Protein 3RT3 (pdb70)

Structure (mmCIF, N/CA/C/O backbone):
data_3RT3
#
_entry.id   3RT3
#
_cell.length_a   93.674
_cell.length_b   39.147
_cell.length_c   74.704
_cell.angle_alpha   90.00
_cell.angle_beta   90.46
_cell.angle_gamma   90.00
#
_symmetry.space_group_name_H-M   'C 1 2 1'
#
loop_
_entity.id
_entity.type
_entity.pdbx_description
1 polymer 'Ubiquitin-like protein ISG15'
2 polymer 'Non-structural protein 1'
3 non-polymer 'SUCCINIC ACID'
4 water water
#
loop_
_atom_site.group_PDB
_atom_site.id
_atom_site.type_symbol
_atom_site.label_atom_id
_atom_site.label_alt_id
_atom_site.label_comp_id
_atom_site.label_asym_id
_atom_site.label_entity_id
_atom_site.label_seq_id
_atom_site.pdbx_PDB_ins_code
_atom_site.Cartn_x
_atom_site.Cartn_y
_atom_site.Cartn_z
_atom_site.occupancy
_atom_site.B_iso_or_equiv
_atom_site.auth_seq_id
_atom_site.auth_comp_id
_atom_site.auth_asym_id
_atom_site.auth_atom_id
_atom_site.pdbx_PDB_model_num
ATOM 1 N N . TRP A 1 3 ? -13.373 -11.037 5.231 1.00 95.51 3 TRP B N 1
ATOM 2 C CA . TRP A 1 3 ? -13.687 -10.606 6.590 1.00 88.01 3 TRP B CA 1
ATOM 3 C C . TRP A 1 3 ? -13.592 -9.101 6.742 1.00 81.66 3 TRP B C 1
ATOM 4 O O . TRP A 1 3 ? -12.907 -8.424 5.976 1.00 85.12 3 TRP B O 1
ATOM 15 N N . ASP A 1 4 ? -14.286 -8.591 7.751 1.00 73.21 4 ASP B N 1
ATOM 16 C CA . ASP A 1 4 ? -14.027 -7.259 8.271 1.00 68.11 4 ASP B CA 1
ATOM 17 C C . ASP A 1 4 ? -13.982 -7.368 9.783 1.00 57.23 4 ASP B C 1
ATOM 18 O O . ASP A 1 4 ? -14.896 -7.924 10.398 1.00 54.30 4 ASP B O 1
ATOM 23 N N . LEU A 1 5 ? -12.898 -6.859 10.365 1.00 45.19 5 LEU B N 1
ATOM 24 C CA . LEU A 1 5 ? -12.632 -6.997 11.788 1.00 41.39 5 LEU B CA 1
ATOM 25 C C . LEU A 1 5 ? -12.561 -5.649 12.506 1.00 38.53 5 LEU B C 1
ATOM 26 O O . LEU A 1 5 ? -12.030 -4.669 11.973 1.00 43.18 5 LEU B O 1
ATOM 31 N N . THR A 1 6 ? -13.083 -5.621 13.727 1.00 35.83 6 THR B N 1
ATOM 32 C CA . THR A 1 6 ? -13.093 -4.409 14.538 1.00 42.59 6 THR B CA 1
ATOM 33 C C . THR A 1 6 ? -11.870 -4.343 15.465 1.00 40.61 6 THR B C 1
ATOM 34 O O . THR A 1 6 ? -11.600 -5.277 16.213 1.00 37.24 6 THR B O 1
ATOM 38 N N . VAL A 1 7 ? -11.148 -3.228 15.410 1.00 28.49 7 VAL B N 1
ATOM 39 C CA . VAL A 1 7 ? -9.996 -3.006 16.293 1.00 25.08 7 VAL B CA 1
ATOM 40 C C . VAL A 1 7 ? -10.323 -1.926 17.320 1.00 33.08 7 VAL B C 1
ATOM 41 O O . VAL A 1 7 ? -10.589 -0.783 16.948 1.00 35.85 7 VAL B O 1
ATOM 45 N N . LYS A 1 8 ? -10.319 -2.302 18.599 1.00 28.10 8 LYS B N 1
ATOM 46 C CA . LYS A 1 8 ? -10.685 -1.403 19.694 1.00 29.73 8 LYS B CA 1
ATOM 47 C C . LYS A 1 8 ? -9.458 -0.943 20.483 1.00 30.65 8 LYS B C 1
ATOM 48 O O . LYS A 1 8 ? -8.684 -1.763 20.978 1.00 22.12 8 LYS B O 1
ATOM 54 N N . MET A 1 9 ? -9.279 0.365 20.624 1.00 30.52 9 MET B N 1
ATOM 55 C CA . MET A 1 9 ? -8.108 0.857 21.340 1.00 23.74 9 MET B CA 1
ATOM 56 C C . MET A 1 9 ? -8.491 1.369 22.725 1.00 30.04 9 MET B C 1
ATOM 57 O O . MET A 1 9 ? -9.664 1.409 23.057 1.00 30.20 9 MET B O 1
ATOM 62 N N . LEU A 1 10 ? -7.497 1.757 23.518 1.00 27.38 10 LEU B N 1
ATOM 63 C CA . LEU A 1 10 ? -7.706 2.058 24.942 1.00 30.52 10 LEU B CA 1
ATOM 64 C C . LEU A 1 10 ? -8.746 3.151 25.238 1.00 31.62 10 LEU B C 1
ATOM 65 O O . LEU A 1 10 ? -9.453 3.082 26.235 1.00 36.83 10 LEU B O 1
ATOM 70 N N . ALA A 1 11 ? -8.817 4.174 24.395 1.00 32.36 11 ALA B N 1
ATOM 71 C CA . ALA A 1 11 ? -9.838 5.208 24.566 1.00 37.65 11 ALA B CA 1
ATOM 72 C C . ALA A 1 11 ? -11.251 4.700 24.254 1.00 41.63 11 ALA B C 1
ATOM 73 O O . ALA A 1 11 ? -12.232 5.408 24.470 1.00 48.40 11 ALA B O 1
ATOM 75 N N . GLY A 1 12 ? -11.363 3.475 23.748 1.00 32.71 12 GLY B N 1
ATOM 76 C CA . GLY A 1 12 ? -12.660 2.960 23.363 1.00 42.90 12 GLY B CA 1
ATOM 77 C C . GLY A 1 12 ? -12.969 3.186 21.894 1.00 41.50 12 GLY B C 1
ATOM 78 O O . GLY A 1 12 ? -13.914 2.603 21.364 1.00 46.15 12 GLY B O 1
ATOM 79 N N . ASN A 1 13 ? -12.179 4.031 21.233 1.00 31.50 13 ASN B N 1
ATOM 80 C CA . ASN A 1 13 ? -12.335 4.231 19.794 1.00 39.86 13 ASN B CA 1
ATOM 81 C C . ASN A 1 13 ? -12.082 2.945 19.008 1.00 36.12 13 ASN B C 1
ATOM 82 O O . ASN A 1 13 ? -11.253 2.114 19.393 1.00 29.13 13 ASN B O 1
ATOM 87 N N . GLU A 1 14 ? -12.785 2.811 17.891 1.00 34.75 14 GLU B N 1
ATOM 88 C CA . GLU A 1 14 ? -12.717 1.617 17.067 1.00 35.40 14 GLU B CA 1
ATOM 89 C C . GLU A 1 14 ? -12.486 1.985 15.609 1.00 44.61 14 GLU B C 1
ATOM 90 O O . GLU A 1 14 ? -12.868 3.077 15.163 1.00 39.11 14 GLU B O 1
ATOM 96 N N . PHE A 1 15 ? -11.875 1.062 14.869 1.00 30.65 15 PHE B N 1
ATOM 97 C CA . PHE A 1 15 ? -11.831 1.147 13.414 1.00 34.84 15 PHE B CA 1
ATOM 98 C C . PHE A 1 15 ? -11.921 -0.251 12.819 1.00 45.22 15 PHE B C 1
ATOM 99 O O . PHE A 1 15 ? -11.847 -1.251 13.538 1.00 38.09 15 PHE B O 1
ATOM 107 N N . GLN A 1 16 ? -12.106 -0.317 11.506 1.00 47.33 16 GLN B N 1
ATOM 108 C CA . GLN A 1 16 ? -12.276 -1.594 10.842 1.00 43.02 16 GLN B CA 1
ATOM 109 C C . GLN A 1 16 ? -11.092 -1.923 9.976 1.00 44.60 16 GLN B C 1
ATOM 110 O O . GLN A 1 16 ? -10.443 -1.038 9.423 1.00 44.96 16 GLN B O 1
ATOM 116 N N . VAL A 1 17 ? -10.833 -3.214 9.849 1.00 45.76 17 VAL B N 1
ATOM 117 C CA . VAL A 1 17 ? -9.762 -3.698 9.000 1.00 48.53 17 VAL B CA 1
ATOM 118 C C . VAL A 1 17 ? -10.305 -4.857 8.164 1.00 51.69 17 VAL B C 1
ATOM 119 O O . VAL A 1 17 ? -11.066 -5.688 8.666 1.00 46.95 17 VAL B O 1
ATOM 123 N N . SER A 1 18 ? -9.935 -4.898 6.888 1.00 50.44 18 SER B N 1
ATOM 124 C CA . SER A 1 18 ? -10.455 -5.927 5.989 1.00 61.55 18 SER B CA 1
ATOM 125 C C . SER A 1 18 ? -9.532 -7.143 5.910 1.00 54.84 18 SER B C 1
ATOM 126 O O . SER A 1 18 ? -8.363 -7.015 5.562 1.00 49.29 18 SER B O 1
ATOM 129 N N . LEU A 1 19 ? -10.072 -8.317 6.232 1.00 64.50 19 LEU B N 1
ATOM 130 C CA . LEU A 1 19 ? -9.284 -9.548 6.321 1.00 70.03 19 LEU B CA 1
ATOM 131 C C . LEU A 1 19 ? -9.836 -10.680 5.455 1.00 72.28 19 LEU B C 1
ATOM 132 O O . LEU A 1 19 ? -10.780 -10.484 4.683 1.00 73.04 19 LEU B O 1
ATOM 137 N N . SER A 1 20 ? -9.242 -11.866 5.603 1.00 65.76 20 SER B N 1
ATOM 138 C CA . SER A 1 20 ? -9.712 -13.068 4.918 1.00 68.14 20 SER B CA 1
ATOM 139 C C . SER A 1 20 ? -9.362 -14.336 5.693 1.00 66.83 20 SER B C 1
ATOM 140 O O . SER A 1 20 ? -8.550 -14.311 6.623 1.00 54.04 20 SER B O 1
ATOM 143 N N . SER A 1 21 ? -9.983 -15.439 5.280 1.00 71.94 21 SER B N 1
ATOM 144 C CA . SER A 1 21 ? -9.875 -16.742 5.936 1.00 74.39 21 SER B CA 1
ATOM 145 C C . SER A 1 21 ? -8.453 -17.294 5.984 1.00 74.32 21 SER B C 1
ATOM 146 O O . SER A 1 21 ? -8.112 -18.081 6.870 1.00 72.92 21 SER B O 1
ATOM 149 N N . SER A 1 22 ? -7.638 -16.898 5.013 1.00 73.91 22 SER B N 1
ATOM 150 C CA . SER A 1 22 ? -6.268 -17.377 4.913 1.00 76.33 22 SER B CA 1
ATOM 151 C C . SER A 1 22 ? -5.295 -16.372 5.515 1.00 76.91 22 SER B C 1
ATOM 152 O O . SER A 1 22 ? -4.077 -16.527 5.404 1.00 70.92 22 SER B O 1
ATOM 155 N N . MET A 1 23 ? -5.834 -15.333 6.146 1.00 75.83 23 MET B N 1
ATOM 156 C CA . MET A 1 23 ? -4.984 -14.308 6.731 1.00 65.33 23 MET B CA 1
ATOM 157 C C . MET A 1 23 ? -4.473 -14.689 8.102 1.00 53.44 23 MET B C 1
ATOM 158 O O . MET A 1 23 ? -5.185 -15.287 8.917 1.00 49.09 23 MET B O 1
ATOM 163 N N . SER A 1 24 ? -3.215 -14.337 8.324 1.00 50.32 24 SER B N 1
ATOM 164 C CA . SER A 1 24 ? -2.515 -14.626 9.556 1.00 50.95 24 SER B CA 1
ATOM 165 C C . SER A 1 24 ? -2.461 -13.377 10.414 1.00 43.01 24 SER B C 1
ATOM 166 O O . SER A 1 24 ? -2.879 -12.297 9.995 1.00 38.39 24 SER B O 1
ATOM 169 N N . VAL A 1 25 ? -1.950 -13.527 11.626 1.00 31.71 25 VAL B N 1
ATOM 170 C CA . VAL A 1 25 ? -1.785 -12.389 12.503 1.00 38.21 25 VAL B CA 1
ATOM 171 C C . VAL A 1 25 ? -0.919 -11.335 11.811 1.00 37.17 25 VAL B C 1
ATOM 172 O O . VAL A 1 25 ? -1.175 -10.137 11.927 1.00 28.58 25 VAL B O 1
ATOM 176 N N . SER A 1 26 ? 0.097 -11.792 11.077 1.00 32.75 26 SER B N 1
ATOM 177 C CA . SER A 1 26 ? 1.013 -10.872 1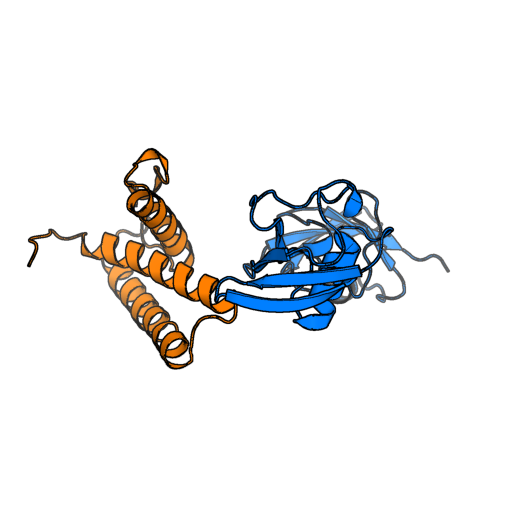0.409 1.00 34.47 26 SER B CA 1
ATOM 178 C C . SER A 1 26 ? 0.281 -9.977 9.428 1.00 38.48 26 SER B C 1
ATOM 179 O O . SER A 1 26 ? 0.540 -8.783 9.359 1.00 30.91 26 SER B O 1
ATOM 182 N N . GLU A 1 27 ? -0.646 -10.558 8.674 1.00 34.55 27 GLU B N 1
ATOM 183 C CA . GLU A 1 27 ? -1.441 -9.790 7.731 1.00 41.39 27 GLU B CA 1
ATOM 184 C C . GLU A 1 27 ? -2.359 -8.829 8.476 1.00 39.78 27 GLU B C 1
ATOM 185 O O . GLU A 1 27 ? -2.539 -7.680 8.078 1.00 38.00 27 GLU B O 1
ATOM 191 N N . LEU A 1 28 ? -2.940 -9.300 9.569 1.00 37.66 28 LEU B N 1
ATOM 192 C CA . LEU A 1 28 ? -3.764 -8.440 10.397 1.00 34.48 28 LEU B CA 1
ATOM 193 C C . LEU A 1 28 ? -2.958 -7.214 10.855 1.00 28.88 28 LEU B C 1
ATOM 194 O O . LEU A 1 28 ? -3.420 -6.081 10.760 1.00 30.19 28 LEU B O 1
ATOM 199 N N . LYS A 1 29 ? -1.759 -7.443 11.367 1.00 25.35 29 LYS B N 1
ATOM 200 C CA . LYS A 1 29 ? -0.961 -6.322 11.882 1.00 22.84 29 LYS B CA 1
ATOM 201 C C . LYS A 1 29 ? -0.586 -5.372 10.761 1.00 30.82 29 LYS B C 1
ATOM 202 O O . LYS A 1 29 ? -0.563 -4.163 10.947 1.00 26.88 29 LYS B O 1
ATOM 208 N N . ALA A 1 30 ? -0.305 -5.934 9.589 1.00 38.55 30 ALA B N 1
ATOM 209 C CA . ALA A 1 30 ? -0.011 -5.145 8.395 1.00 41.50 30 ALA B CA 1
ATOM 210 C C . ALA A 1 30 ? -1.145 -4.175 8.064 1.00 35.14 30 ALA B C 1
ATOM 211 O O . ALA A 1 30 ? -0.920 -3.010 7.747 1.00 38.05 30 ALA B O 1
ATOM 213 N N . GLN A 1 31 ? -2.375 -4.658 8.144 1.00 32.25 31 GLN B N 1
ATOM 214 C CA . GLN A 1 31 ? -3.524 -3.818 7.834 1.00 24.71 31 GLN B CA 1
ATOM 215 C C . GLN A 1 31 ? -3.626 -2.694 8.850 1.00 33.17 31 GLN B C 1
ATOM 216 O O . GLN A 1 31 ? -3.920 -1.547 8.506 1.00 38.39 31 GLN B O 1
ATOM 222 N N . ILE A 1 32 ? -3.371 -3.033 10.109 1.00 27.39 32 ILE B N 1
ATOM 223 C CA . ILE A 1 32 ? -3.401 -2.049 11.175 1.00 24.93 32 ILE B CA 1
ATOM 224 C C . ILE A 1 32 ? -2.356 -0.964 10.930 1.00 31.49 32 ILE B C 1
ATOM 225 O O . ILE A 1 32 ? -2.620 0.227 11.134 1.00 40.05 32 ILE B O 1
ATOM 230 N N . THR A 1 33 ? -1.173 -1.366 10.478 1.00 28.59 33 THR B N 1
ATOM 231 C CA . THR A 1 33 ? -0.145 -0.378 10.146 1.00 36.06 33 THR B CA 1
ATOM 232 C C . THR A 1 33 ? -0.633 0.521 8.999 1.00 41.23 33 THR B C 1
ATOM 233 O O . THR A 1 33 ? -0.436 1.738 9.020 1.00 41.31 33 THR B O 1
ATOM 237 N N . GLN A 1 34 ? -1.262 -0.097 7.998 1.00 38.27 34 GLN B N 1
ATOM 238 C CA . GLN A 1 34 ? -1.885 0.634 6.896 1.00 47.92 34 GLN B CA 1
ATOM 239 C C . GLN A 1 34 ? -2.838 1.697 7.413 1.00 49.07 34 GLN B C 1
ATOM 240 O O . GLN A 1 34 ? -2.799 2.848 6.979 1.00 51.15 34 GLN B O 1
ATOM 246 N N . LYS A 1 35 ? -3.692 1.300 8.348 1.00 48.73 35 LYS B N 1
ATOM 247 C CA . LYS A 1 35 ? -4.759 2.167 8.826 1.00 46.89 35 LYS B CA 1
ATOM 248 C C . LYS A 1 35 ? -4.294 3.239 9.808 1.00 47.88 35 LYS B C 1
ATOM 249 O O . LYS A 1 35 ? -4.807 4.356 9.787 1.00 52.62 35 LYS B O 1
ATOM 255 N N . ILE A 1 36 ? -3.345 2.917 10.684 1.00 36.24 36 ILE B N 1
ATOM 256 C CA . ILE A 1 36 ? -2.970 3.892 11.701 1.00 32.64 36 ILE B CA 1
ATOM 257 C C . ILE A 1 36 ? -1.490 4.264 11.791 1.00 39.35 36 ILE B C 1
ATOM 258 O O . ILE A 1 36 ? -1.125 5.121 12.586 1.00 41.91 36 ILE B O 1
ATOM 263 N N . GLY A 1 37 ? -0.640 3.627 10.995 1.00 28.50 37 GLY B N 1
ATOM 264 C CA . GLY A 1 37 ? 0.758 4.011 10.968 1.00 37.98 37 GLY B CA 1
ATOM 265 C C . GLY A 1 37 ? 1.604 3.542 12.144 1.00 37.37 37 GLY B C 1
ATOM 266 O O . GLY A 1 37 ? 2.620 4.148 12.466 1.00 48.07 37 GLY B O 1
ATOM 267 N N . VAL A 1 38 ? 1.194 2.458 12.784 1.00 30.64 38 VAL B N 1
ATOM 268 C CA . VAL A 1 38 ? 1.977 1.872 13.879 1.00 27.73 38 VAL B CA 1
ATOM 269 C C . VAL A 1 38 ? 2.632 0.581 13.398 1.00 29.08 38 VAL B C 1
ATOM 270 O O . VAL A 1 38 ? 1.952 -0.301 12.858 1.00 25.18 38 VAL B O 1
ATOM 274 N N . HIS A 1 39 ? 3.949 0.487 13.572 1.00 28.62 39 HIS B N 1
ATOM 275 C CA . HIS A 1 39 ? 4.713 -0.696 13.184 1.00 32.96 39 HIS B CA 1
ATOM 276 C C . HIS A 1 39 ? 4.120 -1.968 13.781 1.00 23.84 39 HIS B C 1
ATOM 277 O O . HIS A 1 39 ? 3.683 -1.964 14.917 1.00 22.53 39 HIS B O 1
ATOM 284 N N . ALA A 1 40 ? 4.141 -3.055 13.025 1.00 21.88 40 ALA B N 1
ATOM 285 C CA . ALA A 1 40 ? 3.645 -4.329 13.520 1.00 24.57 40 ALA B CA 1
ATOM 286 C C . ALA A 1 40 ? 4.274 -4.746 14.851 1.00 28.56 40 ALA B C 1
ATOM 287 O O . ALA A 1 40 ? 3.562 -5.160 15.756 1.00 22.33 40 ALA B O 1
ATOM 289 N N . PHE A 1 41 ? 5.597 -4.627 14.993 1.00 16.61 41 PHE B N 1
ATOM 290 C CA . PHE A 1 41 ? 6.223 -5.058 16.241 1.00 15.96 41 PHE B CA 1
ATOM 291 C C . PHE A 1 41 ? 5.819 -4.239 17.465 1.00 24.68 41 PHE B C 1
ATOM 292 O O . PHE A 1 41 ? 6.064 -4.656 18.595 1.00 21.35 41 PHE B O 1
ATOM 300 N N . GLN A 1 42 ? 5.212 -3.078 17.253 1.00 19.69 42 GLN B N 1
ATOM 301 C CA . GLN A 1 42 ? 4.767 -2.263 18.387 1.00 24.11 42 GLN B CA 1
ATOM 302 C C . GLN A 1 42 ? 3.294 -2.526 18.773 1.00 27.47 42 GLN B C 1
ATOM 303 O O . GLN A 1 42 ? 2.785 -1.961 19.736 1.00 28.77 42 GLN B O 1
ATOM 309 N N . GLN A 1 43 ? 2.613 -3.388 18.029 1.00 22.62 43 GLN B N 1
ATOM 310 C CA . GLN A 1 43 ? 1.213 -3.684 18.319 1.00 22.89 43 GLN B CA 1
ATOM 311 C C . GLN A 1 43 ? 1.064 -4.826 19.322 1.00 29.50 43 GLN B C 1
ATOM 312 O O . GLN A 1 43 ? 1.671 -5.884 19.156 1.00 27.85 43 GLN B O 1
ATOM 318 N N . ARG A 1 44 ? 0.267 -4.614 20.367 1.00 22.38 44 ARG B N 1
ATOM 319 C CA . ARG A 1 44 ? -0.060 -5.694 21.304 1.00 17.09 44 ARG B CA 1
ATOM 320 C C . ARG A 1 44 ? -1.548 -5.965 21.184 1.00 23.20 44 ARG B C 1
ATOM 321 O O . ARG A 1 44 ? -2.355 -5.092 21.494 1.00 28.21 44 ARG B O 1
ATOM 329 N N . LEU A 1 45 ? -1.906 -7.166 20.723 1.00 19.67 45 LEU B N 1
ATOM 330 C CA . LEU A 1 45 ? -3.286 -7.492 20.354 1.00 20.09 45 LEU B CA 1
ATOM 331 C C . LEU A 1 45 ? -3.852 -8.634 21.180 1.00 26.16 45 LEU B C 1
ATOM 332 O O . LEU A 1 45 ? -3.143 -9.577 21.523 1.00 28.73 45 LEU B O 1
ATOM 337 N N . ALA A 1 46 ? -5.140 -8.549 21.480 1.00 24.46 46 ALA B N 1
ATOM 338 C CA . ALA A 1 46 ? -5.823 -9.607 22.209 1.00 38.06 46 ALA B CA 1
ATOM 339 C C . ALA A 1 46 ? -7.247 -9.704 21.681 1.00 30.75 46 ALA B C 1
ATOM 340 O O . ALA A 1 46 ? -7.762 -8.743 21.103 1.00 29.98 46 ALA B O 1
ATOM 342 N N . VAL A 1 47 ? -7.877 -10.865 21.845 1.00 32.83 47 VAL B N 1
ATOM 343 C CA . VAL A 1 47 ? -9.257 -11.041 21.395 1.00 29.32 47 VAL B CA 1
ATOM 344 C C . VAL A 1 47 ? -10.243 -10.413 22.374 1.00 37.50 47 VAL B C 1
ATOM 345 O O . VAL A 1 47 ? -10.121 -10.591 23.583 1.00 40.99 47 VAL B O 1
ATOM 349 N N . HIS A 1 48 ? -11.227 -9.687 21.848 1.00 36.74 48 HIS B N 1
ATOM 350 C CA . HIS A 1 48 ? -12.289 -9.139 22.685 1.00 46.04 48 HIS B CA 1
ATOM 351 C C . HIS A 1 48 ? -13.503 -10.066 22.673 1.00 54.01 48 HIS B C 1
ATOM 352 O O . HIS A 1 48 ? -13.891 -10.576 21.618 1.00 54.73 48 HIS B O 1
ATOM 359 N N . PRO A 1 49 ? -14.101 -10.283 23.855 1.00 54.11 49 PRO B N 1
ATOM 360 C CA . PRO A 1 49 ? -13.587 -9.694 25.092 1.00 56.18 49 PRO B CA 1
ATOM 361 C C . PRO A 1 49 ? -12.859 -10.714 25.966 1.00 54.57 49 PRO B C 1
ATOM 362 O O . PRO A 1 49 ? -12.645 -10.444 27.146 1.00 49.58 49 PRO B O 1
ATOM 366 N N . SER A 1 50 ? -12.484 -11.861 25.409 1.00 60.87 50 SER B N 1
ATOM 367 C CA . SER A 1 50 ? -11.820 -12.879 26.219 1.00 65.30 50 SER B CA 1
ATOM 368 C C . SER A 1 50 ? -10.501 -12.362 26.788 1.00 62.59 50 SER B C 1
ATOM 369 O O . SER A 1 50 ? -10.122 -12.703 27.911 1.00 63.71 50 SER B O 1
ATOM 372 N N . GLY A 1 51 ? -9.807 -11.537 26.008 1.00 51.24 51 GLY B N 1
ATOM 373 C CA . GLY A 1 51 ? -8.534 -10.980 26.425 1.00 46.27 51 GLY B CA 1
ATOM 374 C C . GLY A 1 51 ? -7.348 -11.842 26.039 1.00 40.29 51 GLY B C 1
ATOM 375 O O . GLY A 1 51 ? -6.201 -11.512 26.323 1.00 41.32 51 GLY B O 1
ATOM 376 N N . VAL A 1 52 ? -7.627 -12.957 25.379 1.00 39.97 52 VAL B N 1
ATOM 377 C CA . VAL A 1 52 ? -6.583 -13.850 24.896 1.00 36.59 52 VAL B CA 1
ATOM 378 C C . VAL A 1 52 ? -5.678 -13.176 23.854 1.00 30.70 52 VAL B C 1
ATOM 379 O O . VAL A 1 52 ? -6.164 -12.584 22.890 1.00 33.09 52 VAL B O 1
ATOM 383 N N . ALA A 1 53 ? -4.366 -13.293 24.047 1.00 28.47 53 ALA B N 1
ATOM 384 C CA . ALA A 1 53 ? -3.380 -12.789 23.102 1.00 29.31 53 ALA B CA 1
ATOM 385 C C . ALA A 1 53 ? -3.514 -13.511 21.773 1.00 39.00 53 ALA B C 1
ATOM 386 O O . ALA A 1 53 ? -3.833 -14.700 21.743 1.00 32.74 53 ALA B O 1
ATOM 388 N N . LEU A 1 54 ? -3.268 -12.802 20.672 1.00 32.97 54 LEU B N 1
ATOM 389 C CA . LEU A 1 54 ? -3.270 -13.445 19.358 1.00 32.67 54 LEU B CA 1
ATOM 390 C C . LEU A 1 54 ? -2.009 -14.294 19.165 1.00 27.72 54 LEU B C 1
ATOM 391 O O . LEU A 1 54 ? -0.929 -13.906 19.597 1.00 41.20 54 LEU B O 1
ATOM 396 N N . GLN A 1 55 ? -2.153 -15.448 18.509 1.00 35.68 55 GLN B N 1
ATOM 397 C CA . GLN A 1 55 ? -1.042 -16.380 18.277 1.00 36.40 55 GLN B CA 1
ATOM 398 C C . GLN A 1 55 ? -0.465 -16.266 16.862 1.00 44.89 55 GLN B C 1
ATOM 399 O O . GLN A 1 55 ? -1.140 -16.589 15.884 1.00 39.43 55 GLN B O 1
ATOM 405 N N . ASP A 1 56 ? 0.802 -15.854 16.786 1.00 45.90 56 ASP B N 1
ATOM 406 C CA . ASP A 1 56 ? 1.513 -15.570 15.542 1.00 45.83 56 ASP B CA 1
ATOM 407 C C . ASP A 1 56 ? 1.505 -16.691 14.524 1.00 38.84 56 ASP B C 1
ATOM 408 O O . ASP A 1 56 ? 1.417 -16.433 13.327 1.00 48.25 56 ASP B O 1
ATOM 413 N N . ARG A 1 57 ? 1.642 -17.929 14.991 1.00 35.97 57 ARG B N 1
ATOM 414 C CA . ARG A 1 57 ? 1.781 -19.075 14.097 1.00 38.79 57 ARG B CA 1
ATOM 415 C C . ARG A 1 57 ? 0.439 -19.646 13.672 1.00 46.47 57 ARG B C 1
ATOM 416 O O . ARG A 1 57 ? 0.384 -20.497 12.791 1.00 47.15 57 ARG B O 1
ATOM 424 N N . VAL A 1 58 ? -0.638 -19.200 14.320 1.00 44.40 58 VAL B N 1
ATOM 425 C CA . VAL A 1 58 ? -1.946 -19.834 14.161 1.00 44.62 58 VAL B CA 1
ATOM 426 C C . VAL A 1 58 ? -2.881 -18.976 13.308 1.00 41.45 58 VAL B C 1
ATOM 427 O O . VAL A 1 58 ? -2.966 -17.762 13.509 1.00 30.94 58 VAL B O 1
ATOM 431 N N . PRO A 1 59 ? -3.565 -19.606 12.332 1.00 50.58 59 PRO B N 1
ATOM 432 C CA . PRO A 1 59 ? -4.584 -18.939 11.512 1.00 49.75 59 PRO B CA 1
ATOM 433 C C . PRO A 1 59 ? -5.582 -18.191 12.386 1.00 40.00 59 PRO B C 1
ATOM 434 O O . PRO A 1 59 ? -6.012 -18.712 13.408 1.00 35.17 59 PRO B O 1
ATOM 438 N N . LEU A 1 60 ? -5.918 -16.970 12.000 1.00 45.36 60 LEU B N 1
ATOM 439 C CA . LEU A 1 60 ? -6.922 -16.192 12.715 1.00 39.52 60 LEU B CA 1
ATOM 440 C C . LEU A 1 60 ? -8.171 -17.033 13.005 1.00 34.90 60 LEU B C 1
ATOM 441 O O . LEU A 1 60 ? -8.730 -16.995 14.107 1.00 33.58 60 LEU B O 1
ATOM 446 N N . ALA A 1 61 ? -8.608 -17.783 11.996 1.00 34.60 61 ALA B N 1
ATOM 447 C CA . ALA A 1 61 ? -9.846 -18.560 12.088 1.00 41.78 61 ALA B CA 1
ATOM 448 C C . ALA A 1 61 ? -9.725 -19.690 13.100 1.00 45.79 61 ALA B C 1
ATOM 449 O O . ALA A 1 61 ? -10.723 -20.173 13.621 1.00 42.57 61 ALA B O 1
ATOM 451 N N . SER A 1 62 ? -8.495 -20.104 13.378 1.00 49.79 62 SER B N 1
ATOM 452 C CA . SER A 1 62 ? -8.254 -21.183 14.326 1.00 49.95 62 SER B CA 1
ATOM 453 C C . SER A 1 62 ? -8.132 -20.678 15.763 1.00 47.70 62 SER B C 1
ATOM 454 O O . SER A 1 62 ? -7.889 -21.461 16.676 1.00 49.34 62 SER B O 1
ATOM 457 N N . GLN A 1 63 ? -8.300 -19.375 15.972 1.00 35.78 63 GLN B N 1
ATOM 458 C CA . GLN A 1 63 ? -8.266 -18.847 17.325 1.00 34.10 63 GLN B CA 1
ATOM 459 C C . GLN A 1 63 ? -9.467 -17.966 17.681 1.00 31.40 63 GLN B C 1
ATOM 460 O O . GLN A 1 63 ? -9.336 -16.974 18.394 1.00 46.61 63 GLN B O 1
ATOM 466 N N . GLY A 1 64 ? -10.638 -18.329 17.180 1.00 39.06 64 GLY B N 1
ATOM 467 C CA . GLY A 1 64 ? -11.867 -17.686 17.603 1.00 50.44 64 GLY B CA 1
ATOM 468 C C . GLY A 1 64 ? -12.075 -16.284 17.066 1.00 57.40 64 GLY B C 1
ATOM 469 O O . GLY A 1 64 ? -12.668 -15.433 17.728 1.00 60.56 64 GLY B O 1
ATOM 470 N N . LEU A 1 65 ? -11.579 -16.046 15.860 1.00 54.64 65 LEU B N 1
ATOM 471 C CA . LEU A 1 65 ? -11.869 -14.819 15.140 1.00 46.66 65 LEU B CA 1
ATOM 472 C C . LEU A 1 65 ? -12.623 -15.153 13.860 1.00 51.24 65 LEU B C 1
ATOM 473 O O . LEU A 1 65 ? -12.460 -16.229 13.292 1.00 48.10 65 LEU B O 1
ATOM 478 N N . GLY A 1 66 ? -13.452 -14.219 13.417 1.00 53.78 66 GLY B N 1
ATOM 479 C CA . GLY A 1 66 ? -14.190 -14.368 12.180 1.00 49.52 66 GLY B CA 1
ATOM 480 C C . GLY A 1 66 ? -14.741 -13.015 11.794 1.00 55.26 66 GLY B C 1
ATOM 481 O O . GLY A 1 66 ? -14.403 -12.003 12.414 1.00 49.94 66 GLY B O 1
ATOM 482 N N . PRO A 1 67 ? -15.590 -12.979 10.763 1.00 63.00 67 PRO B N 1
ATOM 483 C CA . PRO A 1 67 ? -16.215 -11.708 10.390 1.00 70.64 67 PRO B CA 1
ATOM 484 C C . PRO A 1 67 ? -16.992 -11.113 11.569 1.00 67.49 67 PRO B C 1
ATOM 485 O O . PRO A 1 67 ? -17.724 -11.830 12.259 1.00 60.31 67 PRO B O 1
ATOM 489 N N . GLY A 1 68 ? -16.818 -9.817 11.806 1.00 72.29 68 GLY B N 1
ATOM 490 C CA . GLY A 1 68 ? -17.515 -9.147 12.888 1.00 71.21 68 GLY B CA 1
ATOM 491 C C . GLY A 1 68 ? -16.790 -9.152 14.225 1.00 59.16 68 GLY B C 1
ATOM 492 O O . GLY A 1 68 ? -17.165 -8.408 15.133 1.00 58.72 68 GLY B O 1
ATOM 493 N N . SER A 1 69 ? -15.766 -9.994 14.355 1.00 43.81 69 SER B N 1
ATOM 494 C CA . SER A 1 69 ? -15.007 -10.091 15.603 1.00 43.32 69 SER B CA 1
ATOM 495 C C . SER A 1 69 ? -14.337 -8.762 15.961 1.00 38.98 69 SER B C 1
ATOM 496 O O . SER A 1 69 ? -14.162 -7.886 15.104 1.00 43.09 69 SER B O 1
ATOM 499 N N . THR A 1 70 ? -13.950 -8.636 17.228 1.00 39.56 70 THR B N 1
ATOM 500 C CA . THR A 1 70 ? -13.249 -7.450 17.730 1.00 32.91 70 THR B CA 1
ATOM 501 C C . THR A 1 70 ? -11.948 -7.865 18.406 1.00 41.15 70 THR B C 1
ATOM 502 O O . THR A 1 70 ? -11.943 -8.792 19.218 1.00 39.70 70 THR B O 1
ATOM 506 N N . VAL A 1 71 ? -10.843 -7.198 18.060 1.00 39.05 71 VAL B N 1
ATOM 507 C CA . VAL A 1 71 ? -9.597 -7.355 18.814 1.00 32.86 71 VAL B CA 1
ATOM 508 C C . VAL A 1 71 ? -9.228 -6.056 19.533 1.00 27.12 71 VAL B C 1
ATOM 509 O O . VAL A 1 71 ? -9.529 -4.967 19.053 1.00 34.12 71 VAL B O 1
ATOM 513 N N . LEU A 1 72 ? -8.556 -6.191 20.670 1.00 29.82 72 LEU B N 1
ATOM 514 C CA . LEU A 1 72 ? -8.081 -5.049 21.440 1.00 26.39 72 LEU B CA 1
ATOM 515 C C . LEU A 1 72 ? -6.628 -4.790 21.077 1.00 28.94 72 LEU B C 1
ATOM 516 O O . LEU A 1 72 ? -5.837 -5.727 20.944 1.00 24.74 72 LEU B O 1
ATOM 521 N N . LEU A 1 73 ? -6.287 -3.515 20.922 1.00 19.62 73 LEU B N 1
ATOM 522 C CA . LEU A 1 73 ? -4.933 -3.121 20.561 1.00 18.94 73 LEU B CA 1
ATOM 523 C C . LEU A 1 73 ? -4.369 -2.173 21.601 1.00 20.00 73 LEU B C 1
ATOM 524 O O . LEU A 1 73 ? -5.031 -1.206 21.985 1.00 20.83 73 LEU B O 1
ATOM 529 N N . VAL A 1 74 ? -3.163 -2.474 22.067 1.00 18.11 74 VAL B N 1
ATOM 530 C CA . VAL A 1 74 ? -2.346 -1.513 22.799 1.00 21.67 74 VAL B CA 1
ATOM 531 C C . VAL A 1 74 ? -1.066 -1.311 22.013 1.00 25.75 74 VAL B C 1
ATOM 532 O O . VAL A 1 74 ? -0.495 -2.273 21.497 1.00 25.73 74 VAL B O 1
ATOM 536 N N . VAL A 1 75 ? -0.625 -0.058 21.908 1.00 18.34 75 VAL B N 1
ATOM 537 C CA . VAL A 1 75 ? 0.555 0.283 21.131 1.00 20.33 75 VAL B CA 1
ATOM 538 C C . VAL A 1 75 ? 1.719 0.518 22.090 1.00 25.37 75 VAL B C 1
ATOM 539 O O . VAL A 1 75 ? 1.582 1.262 23.075 1.00 22.75 75 VAL B O 1
ATOM 543 N N . ASP A 1 76 ? 2.854 -0.125 21.820 1.00 22.39 76 ASP B N 1
ATOM 544 C CA . ASP A 1 76 ? 4.044 0.031 22.655 1.00 23.58 76 ASP B CA 1
ATOM 545 C C . ASP A 1 76 ? 5.156 0.734 21.868 1.00 25.24 76 ASP B C 1
ATOM 546 O O . ASP A 1 76 ? 5.839 0.105 21.062 1.00 29.30 76 ASP B O 1
ATOM 551 N N . LYS A 1 77 ? 5.321 2.038 22.093 1.00 22.32 77 LYS B N 1
ATOM 552 C CA . LYS A 1 77 ? 6.247 2.847 21.301 1.00 21.84 77 LYS B CA 1
ATOM 553 C C . LYS A 1 77 ? 7.575 3.074 22.001 1.00 24.52 77 LYS B C 1
ATOM 554 O O . LYS A 1 77 ? 8.342 3.969 21.632 1.00 26.47 77 LYS B O 1
ATOM 560 N N . SER A 1 78 ? 7.853 2.252 23.006 1.00 23.97 78 SER B N 1
ATOM 561 C CA . SER A 1 78 ? 9.138 2.317 23.688 1.00 31.42 78 SER B CA 1
ATOM 562 C C . SER A 1 78 ? 10.240 2.089 22.662 1.00 40.84 78 SER B C 1
ATOM 563 O O . SER A 1 78 ? 10.211 1.104 21.915 1.00 36.46 78 SER B O 1
ATOM 566 N N . ASP A 1 79 ? 11.206 3.000 22.611 1.00 38.75 79 ASP B N 1
ATOM 567 C CA . ASP A 1 79 ? 12.160 2.981 21.508 1.00 35.54 79 ASP B CA 1
ATOM 568 C C . ASP A 1 79 ? 13.543 3.478 21.905 1.00 38.76 79 ASP B C 1
ATOM 569 O O . ASP A 1 79 ? 14.170 4.244 21.177 1.00 37.05 79 ASP B O 1
ATOM 574 N N . GLU A 1 80 ? 14.021 3.050 23.063 1.00 42.40 80 GLU B N 1
ATOM 575 C CA . GLU A 1 80 ? 15.333 3.491 23.515 1.00 40.68 80 GLU B CA 1
ATOM 576 C C . GLU A 1 80 ? 16.417 2.867 22.651 1.00 38.93 80 GLU B C 1
ATOM 577 O O . GLU A 1 80 ? 16.237 1.771 22.120 1.00 38.72 80 GLU B O 1
ATOM 583 N N . PRO A 1 81 ? 17.543 3.576 22.498 1.00 39.81 81 PRO B N 1
ATOM 584 C CA . PRO A 1 81 ? 18.666 3.080 21.700 1.00 44.26 81 PRO B CA 1
ATOM 585 C C . PRO A 1 81 ? 19.195 1.775 22.271 1.00 45.82 81 PRO B C 1
ATOM 586 O O . PRO A 1 81 ? 19.123 1.554 23.484 1.00 38.45 81 PRO B O 1
ATOM 590 N N . LEU A 1 82 ? 19.698 0.913 21.394 1.00 31.25 82 LEU B N 1
ATOM 591 C CA . LEU A 1 82 ? 20.479 -0.241 21.812 1.00 34.71 82 LEU B CA 1
ATOM 592 C C . LEU A 1 82 ? 21.650 -0.388 20.866 1.00 40.07 82 LEU B C 1
ATOM 593 O O . LEU A 1 82 ? 21.648 0.148 19.758 1.00 31.08 82 LEU B O 1
ATOM 598 N N . SER A 1 83 ? 22.653 -1.123 21.315 1.00 30.84 83 SER B N 1
ATOM 599 C CA . SER A 1 83 ? 23.793 -1.412 20.4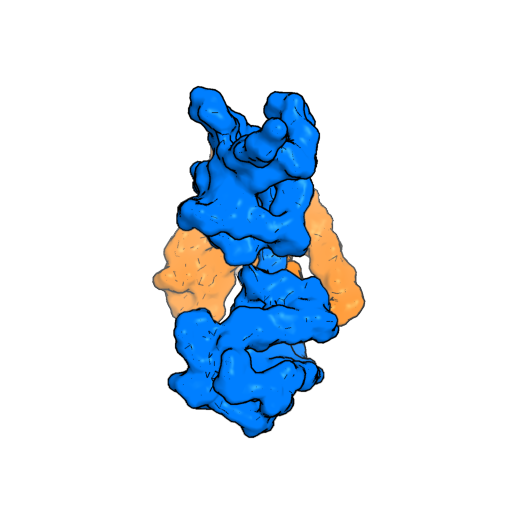73 1.00 36.96 83 SER B CA 1
ATOM 600 C C . SER A 1 83 ? 23.629 -2.819 19.887 1.00 34.10 83 SER B C 1
ATOM 601 O O . SER A 1 83 ? 23.194 -3.745 20.575 1.00 27.11 83 SER B O 1
ATOM 604 N N . ILE A 1 84 ? 23.908 -2.973 18.596 1.00 23.23 84 ILE B N 1
ATOM 605 C CA . ILE A 1 84 ? 23.942 -4.310 18.011 1.00 18.06 84 ILE B CA 1
ATOM 606 C C . ILE A 1 84 ? 25.267 -4.460 17.271 1.00 29.93 84 ILE B C 1
ATOM 607 O O . ILE A 1 84 ? 26.007 -3.496 17.127 1.00 31.28 84 ILE B O 1
ATOM 612 N N . LEU A 1 85 ? 25.566 -5.670 16.816 1.00 24.46 85 LEU B N 1
ATOM 613 C CA . LEU A 1 85 ? 26.784 -5.921 16.074 1.00 26.15 85 LEU B CA 1
ATOM 614 C C . LEU A 1 85 ? 26.443 -6.328 14.647 1.00 26.84 85 LEU B C 1
ATOM 615 O O . LEU A 1 85 ? 25.465 -7.039 14.419 1.00 25.22 85 LEU B O 1
ATOM 620 N N . VAL A 1 86 ? 27.241 -5.853 13.695 1.00 22.65 86 VAL B N 1
ATOM 621 C CA . VAL A 1 86 ? 27.198 -6.367 12.330 1.00 18.94 86 VAL B CA 1
ATOM 622 C C . VAL A 1 86 ? 28.590 -6.896 11.965 1.00 21.98 86 VAL B C 1
ATOM 623 O O . VAL A 1 86 ? 29.587 -6.174 12.021 1.00 23.37 86 VAL B O 1
ATOM 627 N N . ARG A 1 87 ? 28.632 -8.170 11.623 1.00 22.05 87 ARG B N 1
ATOM 628 C CA . ARG A 1 87 ? 29.879 -8.858 11.352 1.00 26.41 87 ARG B CA 1
ATOM 629 C C . ARG A 1 87 ? 30.090 -8.896 9.855 1.00 31.44 87 ARG B C 1
ATOM 630 O O . ARG A 1 87 ? 29.227 -9.358 9.109 1.00 35.55 87 ARG B O 1
ATOM 638 N N . ASN A 1 88 ? 31.228 -8.388 9.408 1.00 30.58 88 ASN B N 1
ATOM 639 C CA . ASN A 1 88 ? 31.478 -8.346 7.985 1.00 29.60 88 ASN B CA 1
ATOM 640 C C . ASN A 1 88 ? 31.962 -9.686 7.440 1.00 35.82 88 ASN B C 1
ATOM 641 O O . ASN A 1 88 ? 32.131 -10.662 8.180 1.00 35.71 88 ASN B O 1
ATOM 646 N N . ASN A 1 89 ? 32.146 -9.715 6.129 1.00 32.06 89 ASN B N 1
ATOM 647 C CA . ASN A 1 89 ? 32.606 -10.884 5.398 1.00 45.56 89 ASN B CA 1
ATOM 648 C C . ASN A 1 89 ? 33.928 -11.446 5.933 1.00 55.20 89 ASN B C 1
ATOM 649 O O . ASN A 1 89 ? 34.184 -12.645 5.836 1.00 58.86 89 ASN B O 1
ATOM 654 N N . LYS A 1 90 ? 34.764 -10.577 6.493 1.00 51.98 90 LYS B N 1
ATOM 655 C CA . LYS A 1 90 ? 36.068 -10.980 7.026 1.00 52.52 90 LYS B CA 1
ATOM 656 C C . LYS A 1 90 ? 35.959 -11.455 8.484 1.00 46.90 90 LYS B C 1
ATOM 657 O O . LYS A 1 90 ? 36.928 -11.919 9.076 1.00 50.06 90 LYS B O 1
ATOM 663 N N . GLY A 1 91 ? 34.769 -11.346 9.059 1.00 39.89 91 GLY B N 1
ATOM 664 C CA . GLY A 1 91 ? 34.559 -11.793 10.423 1.00 46.40 91 GLY B CA 1
ATOM 665 C C . GLY A 1 91 ? 34.771 -10.716 11.474 1.00 47.47 91 GLY B C 1
ATOM 666 O O . GLY A 1 91 ? 34.604 -10.973 12.666 1.00 50.98 91 GLY B O 1
ATOM 667 N N . ARG A 1 92 ? 35.148 -9.513 11.052 1.00 34.71 92 ARG B N 1
ATOM 668 C CA . ARG A 1 92 ? 35.218 -8.405 11.994 1.00 35.58 92 ARG B CA 1
ATOM 669 C C . ARG A 1 92 ? 33.798 -7.940 12.335 1.00 41.15 92 ARG B C 1
ATOM 670 O O . ARG A 1 92 ? 33.000 -7.649 11.436 1.00 40.46 92 ARG B O 1
ATOM 678 N N . SER A 1 93 ? 33.482 -7.889 13.629 1.00 31.74 93 SER B N 1
ATOM 679 C CA . SER A 1 93 ? 32.228 -7.297 14.088 1.00 32.07 93 SER B CA 1
ATOM 680 C C . SER A 1 93 ? 32.426 -5.828 14.455 1.00 30.82 93 SER B C 1
ATOM 681 O O . SER A 1 93 ? 33.411 -5.467 15.097 1.00 33.17 93 SER B O 1
ATOM 684 N N . SER A 1 94 ? 31.486 -4.983 14.047 1.00 34.73 94 SER B N 1
ATOM 685 C CA . SER A 1 94 ? 31.474 -3.599 14.489 1.00 31.94 94 SER B CA 1
ATOM 686 C C . SER A 1 94 ? 30.173 -3.275 15.232 1.00 28.83 94 SER B C 1
ATOM 687 O O . SER A 1 94 ? 29.130 -3.892 15.002 1.00 29.03 94 SER B O 1
ATOM 690 N N . THR A 1 95 ? 30.245 -2.316 16.146 1.00 30.73 95 THR B N 1
ATOM 691 C CA . THR A 1 95 ? 29.102 -2.002 16.983 1.00 31.15 95 THR B CA 1
ATOM 692 C C . THR A 1 95 ? 28.346 -0.824 16.401 1.00 31.59 95 THR B C 1
ATOM 693 O O . THR A 1 95 ? 28.953 0.146 15.927 1.00 29.78 95 THR B O 1
ATOM 697 N N . TYR A 1 96 ? 27.018 -0.921 16.446 1.00 26.64 96 TYR B N 1
ATOM 698 C CA . TYR A 1 96 ? 26.126 0.112 15.927 1.00 25.40 96 TYR B CA 1
ATOM 699 C C . TYR A 1 96 ? 25.069 0.440 16.963 1.00 26.21 96 TYR B C 1
ATOM 700 O O . TYR A 1 96 ? 24.451 -0.461 17.533 1.00 29.95 96 TYR B O 1
ATOM 709 N N . GLU A 1 97 ? 24.867 1.728 17.224 1.00 26.07 97 GLU B N 1
ATOM 710 C CA . GLU A 1 97 ? 23.742 2.142 18.048 1.00 29.04 97 GLU B CA 1
ATOM 711 C C . GLU A 1 97 ? 22.562 2.329 17.112 1.00 27.03 97 GLU B C 1
ATOM 712 O O . GLU A 1 97 ? 22.656 3.058 16.123 1.00 34.53 97 GLU B O 1
ATOM 718 N N . VAL A 1 98 ? 21.464 1.651 17.410 1.00 26.09 98 VAL B N 1
ATOM 719 C CA . VAL A 1 98 ? 20.286 1.689 16.549 1.00 24.96 98 VAL B CA 1
ATOM 720 C C . VAL A 1 98 ? 19.044 1.807 17.417 1.00 21.03 98 VAL B C 1
ATOM 721 O O . VAL A 1 98 ? 19.117 1.666 18.640 1.00 28.04 98 VAL B O 1
ATOM 725 N N . ARG A 1 99 ? 17.913 2.081 16.778 1.00 23.48 99 ARG B N 1
ATOM 726 C CA . ARG A 1 99 ? 16.610 2.005 17.442 1.00 25.84 99 ARG B CA 1
ATOM 727 C C . ARG A 1 99 ? 15.751 1.010 16.671 1.00 26.95 99 ARG B C 1
ATOM 728 O O . ARG A 1 99 ? 15.843 0.950 15.458 1.00 21.74 99 ARG B O 1
ATOM 736 N N . LEU A 1 100 ? 14.910 0.237 17.353 1.00 22.88 100 LEU B N 1
ATOM 737 C CA . LEU A 1 100 ? 14.133 -0.780 16.639 1.00 26.18 100 LEU B CA 1
ATOM 738 C C . LEU A 1 100 ? 13.156 -0.199 15.612 1.00 18.87 100 LEU B C 1
ATOM 739 O O . LEU A 1 100 ? 12.675 -0.921 14.743 1.00 20.76 100 LEU B O 1
ATOM 744 N N . THR A 1 101 ? 12.858 1.096 15.696 1.00 15.62 101 THR B N 1
ATOM 745 C CA . THR A 1 101 ? 11.949 1.684 14.701 1.00 22.17 101 THR B CA 1
ATOM 746 C C . THR A 1 101 ? 12.661 2.045 13.415 1.00 30.84 101 THR B C 1
ATOM 747 O O . THR A 1 101 ? 12.021 2.393 12.426 1.00 28.91 101 THR B O 1
ATOM 751 N N . GLN A 1 102 ? 13.988 1.973 13.436 1.00 28.77 102 GLN B N 1
ATOM 752 C CA . GLN A 1 102 ? 14.792 2.338 12.277 1.00 25.79 102 GLN B CA 1
ATOM 753 C C . GLN A 1 102 ? 14.663 1.224 11.252 1.00 24.40 102 GLN B C 1
A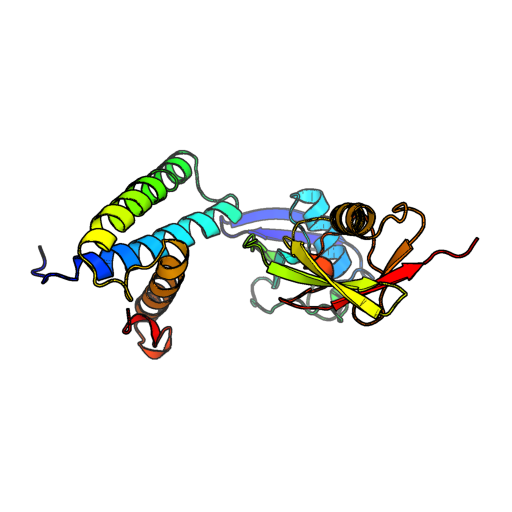TOM 754 O O . GLN A 1 102 ? 14.609 0.054 11.624 1.00 20.06 102 GLN B O 1
ATOM 760 N N . THR A 1 103 ? 14.620 1.569 9.967 1.00 21.40 103 THR B N 1
ATOM 761 C CA . THR A 1 103 ? 14.451 0.557 8.941 1.00 22.90 103 THR B CA 1
ATOM 762 C C . THR A 1 103 ? 15.750 -0.162 8.695 1.00 20.48 103 THR B C 1
ATOM 763 O O . THR A 1 103 ? 16.835 0.355 8.981 1.00 22.00 103 THR B O 1
ATOM 767 N N . VAL A 1 104 ? 15.632 -1.356 8.138 1.00 19.47 104 VAL B N 1
ATOM 768 C CA . VAL A 1 104 ? 16.798 -2.090 7.702 1.00 18.10 104 VAL B CA 1
ATOM 769 C C . VAL A 1 104 ? 17.625 -1.244 6.723 1.00 28.58 104 VAL B C 1
ATOM 770 O O . VAL A 1 104 ? 18.850 -1.230 6.779 1.00 24.00 104 VAL B O 1
ATOM 774 N N . ALA A 1 105 ? 16.962 -0.533 5.819 1.00 18.80 105 ALA B N 1
ATOM 775 C CA . ALA A 1 105 ? 17.704 0.291 4.866 1.00 24.96 105 ALA B CA 1
ATOM 776 C C . ALA A 1 105 ? 18.575 1.302 5.609 1.00 20.31 105 ALA B C 1
ATOM 777 O O . ALA A 1 105 ? 19.686 1.615 5.194 1.00 25.78 105 ALA B O 1
ATOM 779 N N . HIS A 1 106 ? 18.052 1.813 6.714 1.00 22.34 106 HIS B N 1
ATOM 780 C CA . HIS A 1 106 ? 18.778 2.763 7.543 1.00 21.81 106 HIS B CA 1
ATOM 781 C C . HIS A 1 106 ? 20.069 2.145 8.107 1.00 24.61 106 HIS B C 1
ATOM 782 O O . HIS A 1 106 ? 21.145 2.728 8.005 1.00 23.82 106 HIS B O 1
ATOM 789 N N . LEU A 1 107 ? 19.960 0.956 8.691 1.00 24.02 107 LEU B N 1
ATOM 790 C CA . LEU A 1 107 ? 21.130 0.237 9.200 1.00 20.74 107 LEU B CA 1
ATOM 791 C C . LEU A 1 107 ? 22.148 -0.021 8.082 1.00 25.76 107 LEU B C 1
ATOM 792 O O . LEU A 1 1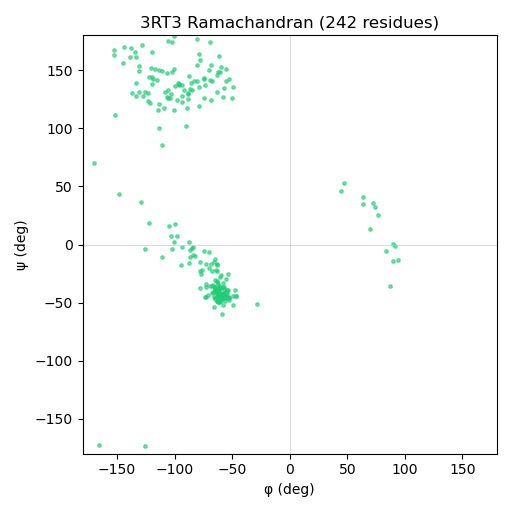07 ? 23.353 0.191 8.246 1.00 21.91 107 LEU B O 1
ATOM 797 N N . LYS A 1 108 ? 21.660 -0.490 6.942 1.00 18.74 108 LYS B N 1
ATOM 798 C CA . LYS A 1 108 ? 22.540 -0.743 5.812 1.00 16.73 108 LYS B CA 1
ATOM 799 C C . LYS A 1 108 ? 23.346 0.494 5.446 1.00 21.19 108 LYS B C 1
ATOM 800 O O . LYS A 1 108 ? 24.521 0.386 5.095 1.00 18.87 108 LYS B O 1
ATOM 806 N N . GLN A 1 109 ? 22.728 1.673 5.513 1.00 16.00 109 GLN B N 1
ATOM 807 C CA . GLN A 1 109 ? 23.486 2.893 5.232 1.00 22.46 109 GLN B CA 1
ATOM 808 C C . GLN A 1 109 ? 24.615 3.074 6.232 1.00 18.08 109 GLN B C 1
ATOM 809 O O . GLN A 1 109 ? 25.710 3.496 5.870 1.00 24.69 109 GLN B O 1
ATOM 815 N N . GLN A 1 110 ? 24.344 2.759 7.489 1.00 20.39 110 GLN B N 1
ATOM 816 C CA . GLN A 1 110 ? 25.373 2.837 8.528 1.00 21.72 110 GLN B CA 1
ATOM 817 C C . GLN A 1 110 ? 26.503 1.866 8.264 1.00 22.90 110 GLN B C 1
ATOM 818 O O . GLN A 1 110 ? 27.675 2.245 8.312 1.00 24.29 110 GLN B O 1
ATOM 824 N N . VAL A 1 111 ? 26.143 0.612 7.979 1.00 19.39 111 VAL B N 1
ATOM 825 C CA . VAL A 1 111 ? 27.131 -0.437 7.711 1.00 16.77 111 VAL B CA 1
ATOM 826 C C . VAL A 1 111 ? 27.901 -0.124 6.450 1.00 20.82 111 VAL B C 1
ATOM 827 O O . VAL A 1 111 ? 29.095 -0.418 6.342 1.00 20.89 111 VAL B O 1
ATOM 831 N N . SER A 1 112 ? 27.208 0.452 5.474 1.00 18.89 112 SER B N 1
ATOM 832 C CA . SER A 1 112 ? 27.829 0.774 4.199 1.00 25.59 112 SER B CA 1
ATOM 833 C C . SER A 1 112 ? 28.958 1.784 4.419 1.00 22.03 112 SER B C 1
ATOM 834 O O . SER A 1 112 ? 30.065 1.582 3.963 1.00 27.17 112 SER B O 1
ATOM 837 N N . GLY A 1 113 ? 28.662 2.848 5.147 1.00 25.15 113 GLY B N 1
ATOM 838 C CA . GLY A 1 113 ? 29.652 3.870 5.452 1.00 29.50 113 GLY B CA 1
ATOM 839 C C . GLY A 1 113 ? 30.853 3.278 6.175 1.00 32.61 113 GLY B C 1
ATOM 840 O O . GLY A 1 113 ? 31.979 3.452 5.737 1.00 29.31 113 GLY B O 1
ATOM 841 N N . LEU A 1 114 ? 30.608 2.537 7.253 1.00 31.26 114 LEU B N 1
ATOM 842 C CA . LEU A 1 114 ? 31.687 1.954 8.058 1.00 24.86 114 LEU B CA 1
ATOM 843 C C . LEU A 1 114 ? 32.570 0.960 7.307 1.00 33.50 114 LEU B C 1
ATOM 844 O O . LEU A 1 114 ? 33.805 0.995 7.450 1.00 31.46 114 LEU B O 1
ATOM 849 N N . GLU A 1 115 ? 31.946 0.088 6.509 1.00 24.49 115 GLU B N 1
ATOM 850 C CA . GLU A 1 115 ? 32.668 -0.980 5.790 1.00 21.53 115 GLU B CA 1
ATOM 851 C C . GLU A 1 115 ? 33.226 -0.601 4.419 1.00 27.96 115 GLU B C 1
ATOM 852 O O . GLU A 1 115 ? 34.027 -1.346 3.857 1.00 31.18 115 GLU B O 1
ATOM 858 N N . GLY A 1 116 ? 32.764 0.507 3.855 1.00 26.48 116 GLY B N 1
ATOM 859 C CA . GLY A 1 116 ? 33.211 0.919 2.533 1.00 26.87 116 GLY B CA 1
ATOM 860 C C . GLY A 1 116 ? 32.675 0.074 1.397 1.00 31.05 116 GLY B C 1
ATOM 861 O O . GLY A 1 116 ? 33.372 -0.174 0.415 1.00 35.38 116 GLY B O 1
ATOM 862 N N . VAL A 1 117 ? 31.432 -0.383 1.531 1.00 29.28 117 VAL B N 1
ATOM 863 C CA . VAL A 1 117 ? 30.799 -1.214 0.512 1.00 26.05 117 VAL B CA 1
ATOM 864 C C . VAL A 1 117 ? 29.461 -0.575 0.170 1.00 31.91 117 VAL B C 1
ATOM 865 O O . VAL A 1 117 ? 28.671 -0.280 1.068 1.00 27.33 117 VAL B O 1
ATOM 869 N N . GLN A 1 118 ? 29.214 -0.339 -1.113 1.00 24.91 118 GLN B N 1
ATOM 870 C CA . GLN A 1 118 ? 27.937 0.226 -1.544 1.00 30.15 118 GLN B CA 1
ATOM 871 C C . GLN A 1 118 ? 26.784 -0.630 -1.037 1.00 28.93 118 GLN B C 1
ATOM 872 O O . GLN A 1 118 ? 26.862 -1.864 -1.046 1.00 25.11 118 GLN B O 1
ATOM 878 N N . ASP A 1 119 ? 25.705 0.018 -0.613 1.00 27.39 119 ASP B N 1
ATOM 879 C CA . ASP A 1 119 ? 24.609 -0.703 0.041 1.00 26.65 119 ASP B CA 1
ATOM 880 C C . ASP A 1 119 ? 23.834 -1.641 -0.884 1.00 31.41 119 ASP B C 1
ATOM 881 O O . ASP A 1 119 ? 23.112 -2.528 -0.413 1.00 28.07 119 ASP B O 1
ATOM 886 N N . ASP A 1 120 ? 23.981 -1.463 -2.193 1.00 28.18 120 ASP B N 1
ATOM 887 C CA . ASP A 1 120 ? 23.367 -2.385 -3.140 1.00 33.33 120 ASP B CA 1
ATOM 888 C C . ASP A 1 120 ? 24.233 -3.622 -3.368 1.00 37.32 120 ASP B C 1
ATOM 889 O O . ASP A 1 120 ? 23.842 -4.528 -4.096 1.00 35.31 120 ASP B O 1
ATOM 894 N N . LEU A 1 121 ? 25.402 -3.660 -2.738 1.00 33.77 121 LEU B N 1
ATOM 895 C CA . LEU A 1 121 ? 26.330 -4.780 -2.906 1.00 30.36 121 LEU B CA 1
ATOM 896 C C . LEU A 1 121 ? 26.343 -5.760 -1.722 1.00 25.46 121 LEU B C 1
ATOM 897 O O . LEU A 1 121 ? 27.158 -6.681 -1.666 1.00 26.43 121 LEU B O 1
ATOM 902 N N . PHE A 1 122 ? 25.429 -5.581 -0.782 1.00 22.86 122 PHE B N 1
ATOM 903 C CA . PHE A 1 122 ? 25.284 -6.558 0.283 1.00 21.98 122 PHE B CA 1
ATOM 904 C C . PHE A 1 122 ? 23.868 -6.581 0.823 1.00 19.00 122 PHE B C 1
ATOM 905 O O . PHE A 1 122 ? 23.086 -5.649 0.604 1.00 19.99 122 PHE B O 1
ATOM 913 N N . TRP A 1 123 ? 23.538 -7.648 1.539 1.00 18.02 123 TRP B N 1
ATOM 914 C CA . TRP A 1 123 ? 22.309 -7.637 2.315 1.00 25.07 123 TRP B CA 1
ATOM 915 C C . TRP A 1 123 ? 22.621 -8.186 3.699 1.00 27.09 123 TRP B C 1
ATOM 916 O O . TRP A 1 123 ? 23.690 -8.765 3.940 1.00 26.82 123 TRP B O 1
ATOM 927 N N . LEU A 1 124 ? 21.708 -7.977 4.620 1.00 19.39 124 LEU B N 1
ATOM 928 C CA . LEU A 1 124 ? 21.941 -8.374 5.994 1.00 19.78 124 LEU B CA 1
ATOM 929 C C . LEU A 1 124 ? 21.101 -9.609 6.342 1.00 23.44 124 LEU B C 1
ATOM 930 O O . LEU A 1 124 ? 20.001 -9.782 5.824 1.00 26.31 124 LEU B O 1
ATOM 935 N N . THR A 1 125 ? 21.619 -10.456 7.215 1.00 25.28 125 THR B N 1
ATOM 936 C CA . THR A 1 125 ? 20.835 -11.571 7.739 1.00 29.28 125 THR B CA 1
ATOM 937 C C . THR A 1 125 ? 20.925 -11.635 9.251 1.00 30.89 125 THR B C 1
ATOM 938 O O . THR A 1 125 ? 21.943 -11.260 9.838 1.00 32.92 125 THR B O 1
ATOM 942 N N . PHE A 1 126 ? 19.857 -12.117 9.876 1.00 27.31 126 PHE B N 1
ATOM 943 C CA . PHE A 1 126 ? 19.827 -12.311 11.317 1.00 32.69 126 PHE B CA 1
ATOM 944 C C . PHE A 1 126 ? 19.181 -13.658 11.637 1.00 38.67 126 PHE B C 1
ATOM 945 O O . PHE A 1 126 ? 18.100 -13.961 11.138 1.00 36.32 126 PHE B O 1
ATOM 953 N N . GLU A 1 127 ? 19.833 -14.451 12.477 1.00 43.79 127 GLU B N 1
ATOM 954 C CA . GLU A 1 127 ? 19.366 -15.804 12.737 1.00 54.06 127 GLU B CA 1
ATOM 955 C C . GLU A 1 127 ? 18.986 -16.457 11.411 1.00 57.65 127 GLU B C 1
ATOM 956 O O . GLU A 1 127 ? 17.918 -17.054 11.289 1.00 46.80 127 GLU B O 1
ATOM 962 N N . GLY A 1 128 ? 19.846 -16.305 10.406 1.00 65.46 128 GLY B N 1
ATOM 963 C CA . GLY A 1 128 ? 19.648 -16.977 9.132 1.00 68.97 128 GLY B CA 1
ATOM 964 C C . GLY A 1 128 ? 18.791 -16.274 8.089 1.00 66.29 128 GLY B C 1
ATOM 965 O O . GLY A 1 128 ? 19.076 -16.377 6.897 1.00 77.29 128 GLY B O 1
ATOM 966 N N . LYS A 1 129 ? 17.744 -15.573 8.518 1.00 53.84 129 LYS B N 1
ATOM 967 C CA . LYS A 1 129 ? 16.827 -14.908 7.582 1.00 52.64 129 LYS B CA 1
ATOM 968 C C . LYS A 1 129 ? 17.273 -13.513 7.139 1.00 44.74 129 LYS B C 1
ATOM 969 O O . LYS A 1 129 ? 17.752 -12.725 7.953 1.00 32.43 129 LYS B O 1
ATOM 975 N N . PRO A 1 130 ? 17.092 -13.209 5.845 1.00 41.86 130 PRO B N 1
ATOM 976 C CA . PRO A 1 130 ? 17.429 -11.910 5.257 1.00 43.70 130 PRO B CA 1
ATOM 977 C C . PRO A 1 130 ? 16.505 -10.803 5.747 1.00 46.11 130 PRO B C 1
ATOM 978 O O . PRO A 1 130 ? 15.302 -11.003 5.918 1.00 48.16 130 PRO B O 1
ATOM 982 N N . LEU A 1 131 ? 17.082 -9.628 5.962 1.00 29.79 131 LEU B N 1
ATOM 983 C CA . LEU A 1 131 ? 16.321 -8.487 6.424 1.00 23.74 131 LEU B CA 1
ATOM 984 C C . LEU A 1 131 ? 15.836 -7.691 5.224 1.00 35.10 131 LEU B C 1
ATOM 985 O O . LEU A 1 131 ? 16.618 -7.409 4.319 1.00 33.77 131 LEU B O 1
ATOM 990 N N . GLU A 1 132 ? 14.553 -7.324 5.217 1.00 29.83 132 GLU B N 1
ATOM 991 C CA . GLU A 1 132 ? 14.006 -6.505 4.140 1.00 31.82 132 GLU B CA 1
ATOM 992 C C . GLU A 1 132 ? 14.147 -5.005 4.388 1.00 35.10 132 GLU B C 1
ATOM 993 O O . GLU A 1 132 ? 13.774 -4.489 5.447 1.00 28.54 132 GLU B O 1
ATOM 999 N N . ASP A 1 133 ? 14.661 -4.310 3.379 1.00 34.91 133 ASP B N 1
ATOM 1000 C CA . ASP A 1 133 ? 15.032 -2.900 3.499 1.00 33.94 133 ASP B CA 1
ATOM 1001 C C . ASP A 1 133 ? 13.981 -2.028 4.160 1.00 33.56 133 ASP B C 1
ATOM 1002 O O . ASP A 1 133 ? 14.299 -1.182 4.988 1.00 27.85 133 ASP B O 1
ATOM 1007 N N . GLN A 1 134 ? 12.725 -2.215 3.774 1.00 26.26 134 GLN B N 1
ATOM 1008 C CA . GLN A 1 134 ? 11.687 -1.279 4.194 1.00 26.70 134 GLN B CA 1
ATOM 1009 C C . GLN A 1 134 ? 11.109 -1.567 5.587 1.00 26.79 134 GLN B C 1
ATOM 1010 O O . GLN A 1 134 ? 10.348 -0.766 6.122 1.00 35.58 134 GLN B O 1
ATOM 1016 N N . LEU A 1 135 ? 11.469 -2.709 6.165 1.00 24.70 135 LEU B N 1
ATOM 1017 C CA . LEU A 1 135 ? 10.959 -3.098 7.472 1.00 30.21 135 LEU B CA 1
ATOM 1018 C C . LEU A 1 135 ? 11.819 -2.551 8.621 1.00 34.33 135 LEU B C 1
ATOM 1019 O O . LEU A 1 135 ? 13.037 -2.463 8.497 1.00 27.27 135 LEU B O 1
ATOM 1024 N N . PRO A 1 136 ? 11.183 -2.200 9.748 1.00 26.43 136 PRO B N 1
ATOM 1025 C CA . PRO A 1 136 ? 11.945 -1.761 10.923 1.00 24.20 136 PRO B CA 1
ATOM 1026 C C . PRO A 1 136 ? 12.733 -2.900 11.516 1.00 20.16 136 PRO B C 1
ATOM 1027 O O . PRO A 1 136 ? 12.348 -4.057 11.365 1.00 21.33 136 PRO B O 1
ATOM 1031 N N . LEU A 1 137 ? 13.823 -2.566 12.202 1.00 16.72 137 LEU B N 1
ATOM 1032 C CA . LEU A 1 137 ? 14.640 -3.572 12.844 1.00 19.30 137 LEU B CA 1
ATOM 1033 C C . LEU A 1 137 ? 13.832 -4.395 13.847 1.00 23.37 137 LEU B C 1
ATOM 1034 O O . LEU A 1 137 ? 14.103 -5.580 14.042 1.00 20.51 137 LEU B O 1
ATOM 1039 N N . GLY A 1 138 ? 12.857 -3.759 14.496 1.00 22.91 138 GLY B N 1
ATOM 1040 C CA . GLY A 1 138 ? 12.057 -4.429 15.513 1.00 18.49 138 GLY B CA 1
ATOM 1041 C C . GLY A 1 138 ? 11.213 -5.584 14.997 1.00 23.28 138 GLY B C 1
ATOM 1042 O O . GLY A 1 138 ? 10.802 -6.453 15.763 1.00 21.42 138 GLY B O 1
ATOM 1043 N N . GLU A 1 139 ? 10.931 -5.582 13.700 1.00 22.53 139 GLU B N 1
ATOM 1044 C CA . GLU A 1 139 ? 10.199 -6.678 13.072 1.00 26.31 139 GLU B CA 1
ATOM 1045 C C . GLU A 1 139 ? 10.957 -7.979 13.252 1.00 29.80 139 GLU B C 1
ATOM 1046 O O . GLU A 1 139 ? 10.376 -9.059 13.277 1.00 29.88 139 GLU B O 1
ATOM 1052 N N . TYR A 1 140 ? 12.270 -7.863 13.397 1.00 28.08 140 TYR B N 1
ATOM 1053 C CA . TYR A 1 140 ? 13.124 -9.032 13.426 1.00 27.46 140 TYR B CA 1
ATOM 1054 C C . TYR A 1 140 ? 13.536 -9.418 14.832 1.00 29.03 140 TYR B C 1
ATOM 1055 O O . TYR A 1 140 ? 14.298 -10.355 15.016 1.00 29.72 140 TYR B O 1
ATOM 1064 N N . GLY A 1 141 ? 13.044 -8.693 15.828 1.00 25.40 141 GLY B N 1
ATOM 1065 C CA . GLY A 1 141 ? 13.298 -9.082 17.202 1.00 29.86 141 GLY B CA 1
ATOM 1066 C C . GLY A 1 141 ? 14.760 -9.022 17.567 1.00 38.43 141 GLY B C 1
ATOM 1067 O O . GLY A 1 141 ? 15.279 -9.892 18.256 1.00 45.51 141 GLY B O 1
ATOM 1068 N N . LEU A 1 142 ? 15.433 -7.985 17.093 1.00 28.85 142 LEU B N 1
ATOM 1069 C CA . LEU A 1 142 ? 16.808 -7.756 17.474 1.00 31.53 142 LEU B CA 1
ATOM 1070 C C . LEU A 1 142 ? 16.844 -7.392 18.938 1.00 29.88 142 LEU B C 1
ATOM 1071 O O . LEU A 1 142 ? 15.971 -6.675 19.411 1.00 27.05 142 LEU B O 1
ATOM 1076 N N . LYS A 1 143 ? 17.852 -7.897 19.640 1.00 32.73 143 LYS B N 1
ATOM 1077 C CA . LYS A 1 143 ? 18.037 -7.631 21.062 1.00 41.39 143 LYS B CA 1
ATOM 1078 C C . LYS A 1 143 ? 19.390 -6.952 21.251 1.00 37.95 143 LYS B C 1
ATOM 1079 O O . LYS A 1 143 ? 20.215 -6.955 20.342 1.00 34.46 143 LYS B O 1
ATOM 1085 N N . PRO A 1 144 ? 19.623 -6.365 22.434 1.00 37.23 144 PRO B N 1
ATOM 1086 C CA . PRO A 1 144 ? 20.931 -5.767 22.713 1.00 43.78 144 PRO B CA 1
ATOM 1087 C C . PRO A 1 144 ? 22.081 -6.731 22.391 1.00 41.45 144 PRO B C 1
ATOM 1088 O O . PRO A 1 144 ? 22.083 -7.875 22.845 1.00 46.84 144 PRO B O 1
ATOM 1092 N N . LEU A 1 145 ? 23.023 -6.269 21.574 1.00 37.68 145 LEU B N 1
ATOM 1093 C CA . LEU A 1 145 ? 24.212 -7.041 21.204 1.00 31.72 145 LEU B CA 1
ATOM 1094 C C . LEU A 1 145 ? 23.944 -8.250 20.300 1.00 32.63 145 LEU B C 1
ATOM 1095 O O . LEU A 1 145 ? 24.809 -9.103 20.125 1.00 42.97 145 LEU B O 1
ATOM 1100 N N . SER A 1 146 ? 22.747 -8.321 19.727 1.00 31.78 146 SER B N 1
ATOM 1101 C CA . SER A 1 146 ? 22.484 -9.261 18.653 1.00 33.48 146 SER B CA 1
ATOM 1102 C C . SER A 1 146 ? 23.493 -9.036 17.545 1.00 39.08 146 SER B C 1
ATOM 1103 O O . SER A 1 146 ? 23.970 -7.911 17.343 1.00 37.79 146 SER B O 1
ATOM 1106 N N . THR A 1 147 ? 23.800 -10.102 16.816 1.00 30.07 147 THR B N 1
ATOM 1107 C CA . THR A 1 147 ? 24.751 -10.034 15.716 1.00 34.2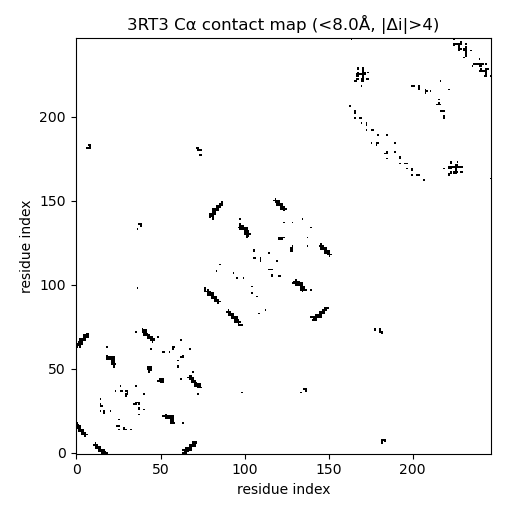5 147 THR B CA 1
ATOM 1108 C C . THR A 1 147 ? 24.047 -10.281 14.394 1.00 30.86 147 THR B C 1
ATOM 1109 O O . THR A 1 147 ? 23.418 -11.311 14.195 1.00 32.93 147 THR B O 1
ATOM 1113 N N . VAL A 1 148 ? 24.133 -9.299 13.510 1.00 26.93 148 VAL B N 1
ATOM 1114 C CA . VAL A 1 148 ? 23.589 -9.393 12.171 1.00 24.50 148 VAL B CA 1
ATOM 1115 C C . VAL A 1 148 ? 24.757 -9.708 11.253 1.00 27.29 148 VAL B C 1
ATOM 1116 O O . VAL A 1 148 ? 25.884 -9.337 11.548 1.00 32.11 148 VAL B O 1
ATOM 1120 N N . PHE A 1 149 ? 24.487 -10.400 10.153 1.00 27.61 149 PHE B N 1
ATOM 1121 C CA . PHE A 1 149 ? 25.535 -10.801 9.230 1.00 28.46 149 PHE B CA 1
ATOM 1122 C C . PHE A 1 149 ? 25.450 -10.007 7.947 1.00 25.45 149 PHE B C 1
ATOM 1123 O O . PHE A 1 149 ? 24.391 -9.893 7.343 1.00 25.84 149 PHE B O 1
ATOM 1131 N N . MET A 1 150 ? 26.586 -9.481 7.530 1.00 22.42 150 MET B N 1
ATOM 1132 C CA . MET A 1 150 ? 26.714 -8.871 6.226 1.00 34.08 150 MET B CA 1
ATOM 1133 C C . MET A 1 150 ? 27.013 -9.986 5.212 1.00 31.09 150 MET B C 1
ATOM 1134 O O . MET A 1 150 ? 27.850 -10.849 5.453 1.00 31.25 150 MET B O 1
ATOM 1139 N N . ASN A 1 151 ? 26.290 -9.969 4.100 1.00 25.71 151 ASN B N 1
ATOM 1140 C CA . ASN A 1 151 ? 26.477 -10.916 3.008 1.00 27.23 151 ASN B CA 1
ATOM 1141 C C . ASN A 1 151 ? 26.756 -10.173 1.719 1.00 23.49 151 ASN B C 1
ATOM 1142 O O . ASN A 1 151 ? 25.939 -9.365 1.297 1.00 26.73 151 ASN B O 1
ATOM 1147 N N . LEU A 1 152 ? 27.874 -10.472 1.068 1.00 23.37 152 LEU B N 1
ATOM 1148 C CA . LEU A 1 152 ? 28.275 -9.713 -0.119 1.00 29.63 152 LEU B CA 1
ATOM 1149 C C . LEU A 1 152 ? 27.645 -10.264 -1.389 1.00 26.90 152 LEU B C 1
ATOM 1150 O O . LEU A 1 152 ? 27.680 -11.470 -1.642 1.00 27.46 152 LEU B O 1
ATOM 1155 N N . ARG A 1 153 ? 27.113 -9.360 -2.199 1.00 24.34 153 ARG B N 1
ATOM 1156 C CA . ARG A 1 153 ? 26.508 -9.699 -3.478 1.00 28.33 153 ARG B CA 1
ATOM 1157 C C . ARG A 1 153 ? 27.596 -9.919 -4.506 1.00 27.98 153 ARG B C 1
ATOM 1158 O O . ARG A 1 153 ? 28.377 -9.021 -4.789 1.00 44.69 153 ARG B O 1
ATOM 1166 N N . LEU A 1 154 ? 27.662 -11.118 -5.066 1.00 24.87 154 LEU B N 1
ATOM 1167 C CA . LEU A 1 154 ? 28.732 -11.430 -6.008 1.00 32.22 154 LEU B CA 1
ATOM 1168 C C . LEU A 1 154 ? 28.410 -10.888 -7.398 1.00 38.92 154 LEU B C 1
ATOM 1169 O O . LEU A 1 154 ? 27.268 -10.950 -7.848 1.00 44.96 154 LEU B O 1
ATOM 1174 N N . ARG A 1 155 ? 29.425 -10.360 -8.069 1.00 55.52 155 ARG B N 1
ATOM 1175 C CA . ARG A 1 155 ? 29.271 -9.877 -9.436 1.00 65.42 155 ARG B CA 1
ATOM 1176 C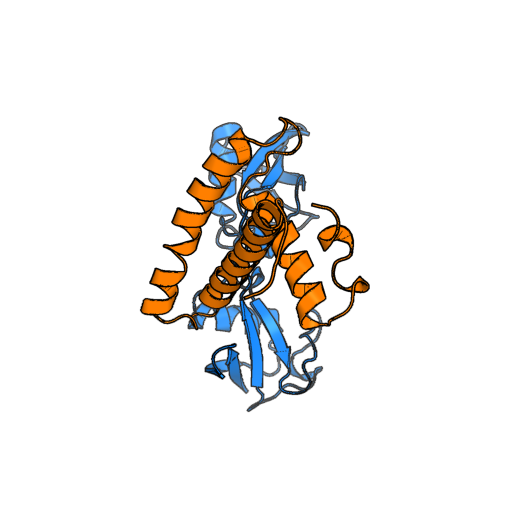 C . ARG A 1 155 ? 30.455 -10.317 -10.289 1.00 61.84 155 ARG B C 1
ATOM 1177 O O . ARG A 1 155 ? 30.327 -10.489 -11.500 1.00 64.15 155 ARG B O 1
ATOM 1185 N N . GLN B 2 9 ? -3.975 16.452 54.811 1.00 53.47 9 GLN C N 1
ATOM 1186 C CA . GLN B 2 9 ? -2.669 16.922 55.286 1.00 47.97 9 GLN C CA 1
ATOM 1187 C C . GLN B 2 9 ? -1.932 15.823 56.034 1.00 45.13 9 GLN C C 1
ATOM 1188 O O . GLN B 2 9 ? -2.125 15.649 57.236 1.00 54.99 9 GLN C O 1
ATOM 1194 N N . ILE B 2 10 ? -1.076 15.089 55.330 1.00 39.17 10 ILE C N 1
ATOM 1195 C CA . ILE B 2 10 ? -0.421 13.926 55.918 1.00 31.77 10 ILE C CA 1
ATOM 1196 C C . ILE B 2 10 ? 1.022 14.258 56.259 1.00 31.46 10 ILE C C 1
ATOM 1197 O O . ILE B 2 10 ? 1.773 14.711 55.405 1.00 31.02 10 ILE C O 1
ATOM 1202 N N . GLU B 2 11 ? 1.403 14.034 57.514 1.00 38.83 11 GLU C N 1
ATOM 1203 C CA . GLU B 2 11 ? 2.767 14.276 57.954 1.00 33.41 11 GLU C CA 1
ATOM 1204 C C . GLU B 2 11 ? 3.720 13.265 57.314 1.00 35.98 11 GLU C C 1
ATOM 1205 O O . GLU B 2 11 ? 3.529 12.061 57.435 1.00 33.92 11 GLU C O 1
ATOM 1211 N N . VAL B 2 12 ? 4.746 13.760 56.630 1.00 39.84 12 VAL C N 1
ATOM 1212 C CA . VAL B 2 12 ? 5.735 12.896 55.994 1.00 23.91 12 VAL C CA 1
ATOM 1213 C C . VAL B 2 12 ? 7.130 13.427 56.323 1.00 39.62 12 VAL C C 1
ATOM 1214 O O . VAL B 2 12 ? 7.289 14.593 56.708 1.00 31.17 12 VAL C O 1
ATOM 1218 N N . GLY B 2 13 ? 8.138 12.576 56.160 1.00 36.99 13 GLY C N 1
ATOM 1219 C CA . GLY B 2 13 ? 9.501 12.953 56.476 1.00 34.33 13 GLY C CA 1
ATOM 1220 C C . GLY B 2 13 ? 10.257 13.323 55.225 1.00 41.18 13 GLY C C 1
ATOM 1221 O O . GLY B 2 13 ? 9.690 13.285 54.124 1.00 34.94 13 GLY C O 1
ATOM 1222 N N . PRO B 2 14 ? 11.537 13.704 55.385 1.00 41.98 14 PRO C N 1
ATOM 1223 C CA . PRO B 2 14 ? 12.396 13.930 54.221 1.00 47.46 14 PRO C CA 1
ATOM 1224 C C . PRO B 2 14 ? 12.470 12.632 53.417 1.00 47.05 14 PRO C C 1
ATOM 1225 O O . PRO B 2 14 ? 12.318 11.542 53.958 1.00 53.44 14 PRO C O 1
ATOM 1229 N N . GLY B 2 15 ? 12.692 12.726 52.124 1.00 41.08 15 GLY C N 1
ATOM 1230 C CA . GLY B 2 15 ? 12.768 11.495 51.369 1.00 48.69 15 GLY C CA 1
ATOM 1231 C C . GLY B 2 15 ? 11.399 10.985 50.975 1.00 43.07 15 GLY C C 1
ATOM 1232 O O . GLY B 2 15 ? 11.293 9.984 50.268 1.00 33.12 15 GLY C O 1
ATOM 1233 N N . ALA B 2 16 ? 10.347 11.647 51.455 1.00 34.76 16 ALA C N 1
ATOM 1234 C CA . ALA B 2 16 ? 9.112 11.641 50.700 1.00 30.44 16 ALA C CA 1
ATOM 1235 C C . ALA B 2 16 ? 9.450 12.503 49.493 1.00 29.14 16 ALA C C 1
ATOM 1236 O O . ALA B 2 16 ? 8.810 12.411 48.451 1.00 26.25 16 ALA C O 1
ATOM 1238 N N . THR B 2 17 ? 10.494 13.328 49.618 1.00 27.53 17 THR C N 1
ATOM 1239 C CA . THR B 2 17 ? 10.912 14.132 48.482 1.00 35.73 17 THR C CA 1
ATOM 1240 C C . THR B 2 17 ? 11.435 13.222 47.368 1.00 31.68 17 THR C C 1
ATOM 1241 O O . THR B 2 17 ? 10.968 13.272 46.237 1.00 28.35 17 THR C O 1
ATOM 1245 N N . ASN B 2 18 ? 12.390 12.366 47.709 1.00 24.16 18 ASN C N 1
ATOM 1246 C CA . ASN B 2 18 ? 12.902 11.414 46.756 1.00 29.35 18 ASN C CA 1
ATOM 1247 C C . ASN B 2 18 ? 11.793 10.502 46.242 1.00 27.46 18 ASN C C 1
ATOM 1248 O O . ASN B 2 18 ? 11.650 10.324 45.035 1.00 24.62 18 ASN C O 1
ATOM 1253 N N . ALA B 2 19 ? 11.001 9.939 47.156 1.00 25.86 19 ALA C N 1
ATOM 1254 C CA . ALA B 2 19 ? 9.961 8.989 46.763 1.00 22.34 19 ALA C CA 1
ATOM 1255 C C . ALA B 2 19 ? 8.940 9.624 45.832 1.00 29.40 19 ALA C C 1
ATOM 1256 O O . ALA B 2 19 ? 8.470 8.985 44.898 1.00 28.45 19 ALA C O 1
ATOM 1258 N N . THR B 2 20 ? 8.602 10.885 46.077 1.00 22.82 20 THR C N 1
ATOM 1259 C CA . THR B 2 20 ? 7.607 11.549 45.251 1.00 20.66 20 THR C CA 1
ATOM 1260 C C . THR B 2 20 ? 8.193 11.869 43.882 1.00 27.29 20 THR C C 1
ATOM 1261 O O . THR B 2 20 ? 7.504 11.798 42.874 1.00 28.57 20 THR C O 1
ATOM 1265 N N . ILE B 2 21 ? 9.481 12.188 43.838 1.00 31.49 21 ILE C N 1
ATOM 1266 C CA . ILE B 2 21 ? 10.130 12.365 42.550 1.00 32.00 21 ILE C CA 1
ATOM 1267 C C . ILE B 2 21 ? 10.035 11.061 41.753 1.00 33.25 21 ILE C C 1
ATOM 1268 O O . ILE B 2 21 ? 9.660 11.054 40.574 1.00 25.99 21 ILE C O 1
ATOM 1273 N N . ASN B 2 22 ? 10.356 9.950 42.405 1.00 28.19 22 ASN C N 1
ATOM 1274 C CA . ASN B 2 22 ? 10.319 8.657 41.737 1.00 25.28 22 ASN C CA 1
ATOM 1275 C C . ASN B 2 22 ? 8.898 8.274 41.323 1.00 29.95 22 ASN C C 1
ATOM 1276 O O . ASN B 2 22 ? 8.657 7.863 40.180 1.00 25.97 22 ASN C O 1
ATOM 1281 N N . PHE B 2 23 ? 7.959 8.430 42.252 1.00 25.96 23 PHE C N 1
ATOM 1282 C CA . PHE B 2 23 ? 6.550 8.180 41.962 1.00 22.73 23 PHE C CA 1
ATOM 1283 C C . PHE B 2 23 ? 6.079 8.968 40.731 1.00 21.28 23 PHE C C 1
ATOM 1284 O O . PHE B 2 23 ? 5.411 8.434 39.859 1.00 17.20 23 PHE C O 1
ATOM 1292 N N . GLU B 2 24 ? 6.432 10.243 40.658 1.00 18.08 24 GLU C N 1
ATOM 1293 C CA . GLU B 2 24 ? 5.915 11.065 39.574 1.00 21.61 24 GLU C CA 1
ATOM 1294 C C . GLU B 2 24 ? 6.644 10.827 38.250 1.00 27.10 24 GLU C C 1
ATOM 1295 O O . GLU B 2 24 ? 6.097 11.088 37.174 1.00 23.39 24 GLU C O 1
ATOM 1301 N N . ALA B 2 25 ? 7.868 10.314 38.326 1.00 23.81 25 ALA C N 1
ATOM 1302 C CA . ALA B 2 25 ? 8.530 9.800 37.142 1.00 20.22 25 ALA C CA 1
ATOM 1303 C C . ALA B 2 25 ? 7.710 8.636 36.580 1.00 21.52 25 ALA C C 1
ATOM 1304 O O . ALA B 2 25 ? 7.596 8.476 35.374 1.00 22.61 25 ALA C O 1
ATOM 1306 N N . GLY B 2 26 ? 7.140 7.825 37.460 1.00 22.44 26 GLY C N 1
ATOM 1307 C CA . GLY B 2 26 ? 6.296 6.726 37.019 1.00 21.75 26 GLY C CA 1
ATOM 1308 C C . GLY B 2 26 ? 5.007 7.269 36.434 1.00 19.94 26 GLY C C 1
ATOM 1309 O O . GLY B 2 26 ? 4.447 6.715 35.486 1.00 19.80 26 GLY C O 1
ATOM 1310 N N . ILE B 2 27 ? 4.522 8.355 37.025 1.00 18.39 27 ILE C N 1
ATOM 1311 C CA . ILE B 2 27 ? 3.312 8.999 36.534 1.00 20.82 27 ILE C CA 1
ATOM 1312 C C . ILE B 2 27 ? 3.552 9.502 35.117 1.00 20.21 27 ILE C C 1
ATOM 1313 O O . ILE B 2 27 ? 2.719 9.301 34.219 1.00 22.39 27 ILE C O 1
ATOM 1318 N N . LEU B 2 28 ? 4.702 10.127 34.912 1.00 22.84 28 LEU C N 1
ATOM 1319 C CA . LEU B 2 28 ? 5.077 10.598 33.588 1.00 27.69 28 LEU C CA 1
ATOM 1320 C C . LEU B 2 28 ? 5.083 9.429 32.590 1.00 22.28 28 LEU C C 1
ATOM 1321 O O . LEU B 2 28 ? 4.555 9.542 31.484 1.00 19.90 28 LEU C O 1
ATOM 1326 N N . GLU B 2 29 ? 5.681 8.311 32.984 1.00 23.57 29 GLU C N 1
ATOM 1327 C CA . GLU B 2 29 ? 5.715 7.142 32.112 1.00 27.22 29 GLU C CA 1
ATOM 1328 C C . GLU B 2 29 ? 4.296 6.757 31.676 1.00 17.99 29 GLU C C 1
ATOM 1329 O O . GLU B 2 29 ? 4.065 6.458 30.517 1.00 22.96 29 GLU C O 1
ATOM 1335 N N . CYS B 2 30 ? 3.355 6.759 32.614 1.00 22.63 30 CYS C N 1
ATOM 1336 C CA . CYS B 2 30 ? 1.971 6.405 32.310 1.00 22.12 30 CYS C CA 1
ATOM 1337 C C . CYS B 2 30 ? 1.331 7.356 31.301 1.00 20.45 30 CYS C C 1
ATOM 1338 O O . CYS B 2 30 ? 0.665 6.911 30.365 1.00 21.37 30 CYS C O 1
ATOM 1341 N N . TYR B 2 31 ? 1.518 8.655 31.522 1.00 18.85 31 TYR C N 1
ATOM 1342 C CA . TYR B 2 31 ? 1.056 9.672 30.587 1.00 13.83 31 TYR C CA 1
ATOM 1343 C C . TYR B 2 31 ? 1.651 9.408 29.231 1.00 17.43 31 TYR C C 1
ATOM 1344 O O . TYR B 2 31 ? 0.972 9.510 28.221 1.00 17.67 31 TYR C O 1
ATOM 1353 N N . GLU B 2 32 ? 2.944 9.103 29.197 1.00 20.24 32 GLU C N 1
ATOM 1354 C CA . GLU B 2 32 ? 3.593 8.898 27.904 1.00 16.92 32 GLU C CA 1
ATOM 1355 C C . GLU B 2 32 ? 2.999 7.673 27.217 1.00 19.36 32 GLU C C 1
ATOM 1356 O O . GLU B 2 32 ? 2.684 7.724 26.035 1.00 17.36 32 GLU C O 1
ATOM 1362 N N . ARG B 2 33 ? 2.825 6.581 27.958 1.00 14.82 33 ARG C N 1
ATOM 1363 C CA . ARG B 2 33 ? 2.250 5.375 27.361 1.00 18.63 33 ARG C CA 1
ATOM 1364 C C . ARG B 2 33 ? 0.810 5.601 26.920 1.00 12.48 33 ARG C C 1
ATOM 1365 O O . ARG B 2 33 ? 0.392 5.099 25.884 1.00 16.98 33 ARG C O 1
ATOM 1373 N N . PHE B 2 34 ? 0.054 6.348 27.720 1.00 20.43 34 PHE C N 1
ATOM 1374 C CA . PHE B 2 34 ? -1.325 6.688 27.373 1.00 20.00 34 PHE C CA 1
ATOM 1375 C C . PHE B 2 34 ? -1.355 7.477 26.061 1.00 22.20 34 PHE C C 1
ATOM 1376 O O . PHE B 2 34 ? -2.243 7.290 25.218 1.00 18.84 34 PHE C O 1
ATOM 1384 N N . SER B 2 35 ? -0.369 8.359 25.891 1.00 19.67 35 SER C N 1
ATOM 1385 C CA . SER B 2 35 ? -0.300 9.211 24.705 1.00 19.44 35 SER C CA 1
ATOM 1386 C C . SER B 2 35 ? -0.073 8.378 23.441 1.00 22.92 35 SER C C 1
ATOM 1387 O O . SER B 2 35 ? -0.517 8.748 22.359 1.00 22.22 35 SER C O 1
ATOM 1390 N N . TRP B 2 36 ? 0.623 7.253 23.581 1.00 17.00 36 TRP C N 1
ATOM 1391 C CA . TRP B 2 36 ? 0.864 6.365 22.437 1.00 19.50 36 TRP C CA 1
ATOM 1392 C C . TRP B 2 36 ? -0.439 5.778 21.865 1.00 22.76 36 TRP C C 1
ATOM 1393 O O . TRP B 2 36 ? -0.484 5.350 20.713 1.00 19.82 36 TRP C O 1
ATOM 1404 N N . GLN B 2 37 ? -1.482 5.731 22.687 1.00 19.22 37 GLN C N 1
ATOM 1405 C CA . GLN B 2 37 ? -2.770 5.168 22.274 1.00 15.38 37 GLN C CA 1
ATOM 1406 C C . GLN B 2 37 ? -3.621 6.201 21.546 1.00 19.43 37 GLN C C 1
ATOM 1407 O O . GLN B 2 37 ? -4.718 5.898 21.108 1.00 20.86 37 GLN C O 1
ATOM 1413 N N . ARG B 2 38 ? -3.097 7.421 21.458 1.00 25.18 38 ARG C N 1
ATOM 1414 C CA . ARG B 2 38 ? -3.798 8.558 20.897 1.00 20.48 38 ARG C CA 1
ATOM 1415 C C . ARG B 2 38 ? -5.025 8.899 21.717 1.00 25.06 38 ARG C C 1
ATOM 1416 O O . ARG B 2 38 ? -6.006 9.353 21.174 1.00 24.54 38 ARG C O 1
ATOM 1424 N N . ALA B 2 39 ? -4.928 8.722 23.033 1.00 22.50 39 ALA C N 1
ATOM 1425 C CA . ALA B 2 39 ? -6.050 8.925 23.938 1.00 20.90 39 ALA C CA 1
ATOM 1426 C C . ALA B 2 39 ? -5.885 10.149 24.841 1.00 21.72 39 ALA C C 1
ATOM 1427 O O . ALA B 2 39 ? -6.824 10.544 25.538 1.00 27.20 39 ALA C O 1
ATOM 1429 N N . LEU B 2 40 ? -4.687 10.737 24.852 1.00 22.33 40 LEU C N 1
ATOM 1430 C CA . LEU B 2 40 ? -4.434 11.886 25.712 1.00 18.49 40 LEU C CA 1
ATOM 1431 C C . LEU B 2 40 ? -4.784 13.188 24.984 1.00 26.12 40 LEU C C 1
ATOM 1432 O O . LEU B 2 40 ? -4.166 13.511 23.963 1.00 24.46 40 LEU C O 1
ATOM 1437 N N . ASP B 2 41 ? -5.759 13.939 25.499 1.00 24.11 41 ASP C N 1
ATOM 1438 C CA . ASP B 2 41 ? -6.219 15.163 24.809 1.00 26.85 41 ASP C CA 1
ATOM 1439 C C . ASP B 2 41 ? -5.154 16.257 24.847 1.00 31.91 41 ASP C C 1
ATOM 1440 O O . ASP B 2 41 ? -4.125 16.097 25.503 1.00 27.78 41 ASP C O 1
ATOM 1445 N N . TYR B 2 42 ? -5.387 17.372 24.159 1.00 30.73 42 TYR C N 1
ATOM 1446 C CA . TYR B 2 42 ? -4.340 18.388 24.039 1.00 25.44 42 TYR C CA 1
ATOM 1447 C C . TYR B 2 42 ? -3.950 19.048 25.359 1.00 31.56 42 TYR C C 1
ATOM 1448 O O . TYR B 2 42 ? -2.773 19.300 25.605 1.00 38.73 42 TYR C O 1
ATOM 1457 N N . PRO B 2 43 ? -4.935 19.339 26.214 1.00 33.00 43 PRO C N 1
ATOM 1458 C CA . PRO B 2 43 ? -4.552 19.830 27.538 1.00 34.59 43 PRO C CA 1
ATOM 1459 C C . PRO B 2 43 ? -3.708 18.781 28.255 1.00 32.04 43 PRO C C 1
ATOM 1460 O O . PRO B 2 43 ? -2.765 19.134 28.963 1.00 30.62 43 PRO C O 1
ATOM 1464 N N . GLY B 2 44 ? -4.041 17.507 28.060 1.00 26.96 44 GLY C N 1
ATOM 1465 C CA . GLY B 2 44 ? -3.320 16.419 28.711 1.00 25.43 44 GLY C CA 1
ATOM 1466 C C . GLY B 2 44 ? -1.875 16.303 28.259 1.00 27.15 44 GLY C C 1
ATOM 1467 O O . GLY B 2 44 ? -0.965 16.045 29.057 1.00 29.69 44 GLY C O 1
ATOM 1468 N N . GLN B 2 45 ? -1.664 16.496 26.967 1.00 24.60 45 GLN C N 1
ATOM 1469 C CA . GLN B 2 45 ? -0.329 16.472 26.396 1.00 29.46 45 GLN C CA 1
ATOM 1470 C C . GLN B 2 45 ? 0.495 17.623 26.956 1.00 32.66 45 GLN C C 1
ATOM 1471 O O . GLN B 2 45 ? 1.695 17.476 27.201 1.00 35.05 45 GLN C O 1
ATOM 1477 N N . ASP B 2 46 ? -0.157 18.771 27.135 1.00 33.98 46 ASP C N 1
ATOM 1478 C CA . ASP B 2 46 ? 0.462 19.919 27.798 1.00 42.44 46 ASP C CA 1
ATOM 1479 C C . ASP B 2 46 ? 0.834 19.587 29.242 1.00 35.88 46 ASP C C 1
ATOM 1480 O O . ASP B 2 46 ? 1.927 19.909 29.700 1.00 34.86 46 ASP C O 1
ATOM 1485 N N . ARG B 2 47 ? -0.073 18.939 29.965 1.00 34.99 47 ARG C N 1
ATOM 1486 C CA . ARG B 2 47 ? 0.275 18.489 31.309 1.00 37.48 47 ARG C CA 1
ATOM 1487 C C . ARG B 2 47 ? 1.496 17.563 31.284 1.00 34.22 47 ARG C C 1
ATOM 1488 O O . ARG B 2 47 ? 2.383 17.676 32.125 1.00 33.85 47 ARG C O 1
ATOM 1496 N N . LEU B 2 48 ? 1.559 16.665 30.308 1.00 33.66 48 LEU C N 1
ATOM 1497 C CA . LEU B 2 48 ? 2.680 15.724 30.237 1.00 26.53 48 LEU C CA 1
ATOM 1498 C C . LEU B 2 48 ? 4.012 16.457 30.055 1.00 30.87 48 LEU C C 1
ATOM 1499 O O . LEU B 2 48 ? 4.986 16.205 30.772 1.00 33.60 48 LEU C O 1
ATOM 1504 N N . HIS B 2 49 ? 4.044 17.365 29.090 1.00 28.55 49 HIS C N 1
ATOM 1505 C CA A HIS B 2 49 ? 5.268 18.078 28.776 0.50 37.85 49 HIS C CA 1
ATOM 1506 C CA B HIS B 2 49 ? 5.249 18.115 28.761 0.50 37.38 49 HIS C CA 1
ATOM 1507 C C . HIS B 2 49 ? 5.756 18.894 29.965 1.00 39.85 49 HIS C C 1
ATOM 1508 O O . HIS B 2 49 ? 6.962 18.986 30.200 1.00 41.68 49 HIS C O 1
ATOM 1521 N N . ARG B 2 50 ? 4.819 19.457 30.722 1.00 35.98 50 ARG C N 1
ATOM 1522 C CA . ARG B 2 50 ? 5.169 20.276 31.864 1.00 35.25 50 ARG C CA 1
ATOM 1523 C C . ARG B 2 50 ? 5.685 19.422 33.005 1.00 32.06 50 ARG C C 1
ATOM 1524 O O . ARG B 2 50 ? 6.587 19.827 33.734 1.00 32.94 50 ARG C O 1
ATOM 1532 N N . LEU B 2 51 ? 5.109 18.238 33.164 1.00 25.05 51 LEU C N 1
ATOM 1533 C CA . LEU B 2 51 ? 5.528 17.346 34.230 1.00 27.05 51 LEU C CA 1
ATOM 1534 C C . LEU B 2 51 ? 6.970 17.006 33.947 1.00 29.35 51 LEU C C 1
ATOM 1535 O O . LEU B 2 51 ? 7.820 17.064 34.832 1.00 35.52 51 LEU C O 1
ATOM 1540 N N . LYS B 2 52 ? 7.240 16.621 32.706 1.00 25.16 52 LYS C N 1
ATOM 1541 C CA . LYS B 2 52 ? 8.583 16.195 32.338 1.00 28.69 52 LYS C CA 1
ATOM 1542 C C . LYS B 2 52 ? 9.599 17.324 32.563 1.00 38.00 52 LYS C C 1
ATOM 1543 O O . LYS B 2 52 ? 10.726 17.067 32.987 1.00 36.16 52 LYS C O 1
ATOM 1549 N N . ARG B 2 53 ? 9.206 18.570 32.296 1.00 33.48 53 ARG C N 1
ATOM 1550 C CA . ARG B 2 53 ? 10.139 19.689 32.482 1.00 41.62 53 ARG C CA 1
ATOM 1551 C C . ARG B 2 53 ? 10.387 19.997 33.961 1.00 34.94 53 ARG C C 1
ATOM 1552 O O . ARG B 2 53 ? 11.529 20.176 34.378 1.00 36.40 53 ARG C O 1
ATOM 1560 N N . LYS B 2 54 ? 9.322 20.033 34.750 1.00 40.59 54 LYS C N 1
ATOM 1561 C CA . LYS B 2 54 ? 9.447 20.206 36.196 1.00 43.22 54 LYS C CA 1
ATOM 1562 C C . LYS B 2 54 ? 10.202 19.043 36.828 1.00 45.57 54 LYS C C 1
ATOM 1563 O O . LYS B 2 54 ? 11.039 19.242 37.716 1.00 44.85 54 LYS C O 1
ATOM 1569 N N . LEU B 2 55 ? 9.902 17.827 36.375 1.00 37.20 55 LEU C N 1
ATOM 1570 C CA . LEU B 2 55 ? 10.608 16.648 36.866 1.00 30.81 55 LEU C CA 1
ATOM 1571 C C . LEU B 2 55 ? 12.105 16.696 36.603 1.00 35.09 55 LEU C C 1
ATOM 1572 O O . LEU B 2 55 ? 12.895 16.395 37.494 1.00 46.14 55 LEU C O 1
ATOM 1577 N N . GLU B 2 56 ? 12.499 17.064 35.386 1.00 36.82 56 GLU C N 1
ATOM 1578 C CA . GLU B 2 56 ? 13.918 17.083 35.022 1.00 31.85 56 GLU C CA 1
ATOM 1579 C C . GLU B 2 56 ? 14.721 18.075 35.856 1.00 40.83 56 GLU C C 1
ATOM 1580 O O . GLU B 2 56 ? 15.858 17.786 36.258 1.00 39.11 56 GLU C O 1
ATOM 1586 N N . SER B 2 57 ? 14.143 19.249 36.097 1.00 33.56 57 SER C N 1
ATOM 1587 C CA . SER B 2 57 ? 14.788 20.235 36.960 1.00 46.34 57 SER C CA 1
ATOM 1588 C C . SER B 2 57 ? 14.755 19.797 38.424 1.00 50.75 57 SER C C 1
ATOM 1589 O O . SER B 2 57 ? 15.759 19.912 39.127 1.00 57.93 57 SER C O 1
ATOM 1592 N N . ARG B 2 58 ? 13.614 19.283 38.882 1.00 42.58 58 ARG C N 1
ATOM 1593 C CA . ARG B 2 58 ? 13.521 18.762 40.244 1.00 34.95 58 ARG C CA 1
ATOM 1594 C C . ARG B 2 58 ? 14.565 17.672 40.488 1.00 42.23 58 ARG C C 1
ATOM 1595 O O . ARG B 2 58 ? 15.232 17.657 41.527 1.00 49.89 58 ARG C O 1
ATOM 1603 N N . ILE B 2 59 ? 14.713 16.773 39.520 1.00 32.36 59 ILE C N 1
ATOM 1604 C CA . ILE B 2 59 ? 15.715 15.720 39.591 1.00 27.47 59 ILE C CA 1
ATOM 1605 C C . ILE B 2 59 ? 17.106 16.353 39.639 1.00 49.06 59 ILE C C 1
ATOM 1606 O O . ILE B 2 59 ? 17.980 15.913 40.386 1.00 51.10 59 ILE C O 1
ATOM 1611 N N . LYS B 2 60 ? 17.306 17.387 38.831 1.00 46.92 60 LYS C N 1
ATOM 1612 C CA . LYS B 2 60 ? 18.584 18.086 38.793 1.00 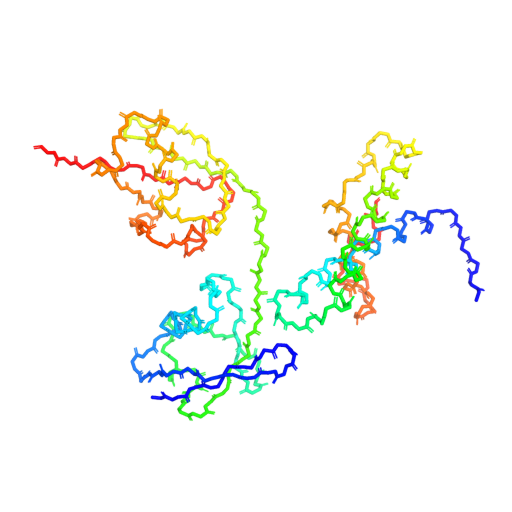57.34 60 LYS C CA 1
ATOM 1613 C C . LYS B 2 60 ? 18.889 18.617 40.183 1.00 56.62 60 LYS C C 1
ATOM 1614 O O . LYS B 2 60 ? 19.903 18.265 40.794 1.00 57.20 60 LYS C O 1
ATOM 1620 N N . THR B 2 61 ? 17.992 19.466 40.673 1.00 50.15 61 THR C N 1
ATOM 1621 C CA . THR B 2 61 ? 18.102 20.026 42.007 1.00 52.57 61 THR C CA 1
ATOM 1622 C C . THR B 2 61 ? 18.357 18.929 43.029 1.00 47.58 61 THR C C 1
ATOM 1623 O O . THR B 2 61 ? 19.300 19.005 43.806 1.00 50.10 61 THR C O 1
ATOM 1627 N N . HIS B 2 62 ? 17.517 17.900 43.017 1.00 35.59 62 HIS C N 1
ATOM 1628 C CA . HIS B 2 62 ? 17.584 16.867 44.034 1.00 36.27 62 HIS C CA 1
ATOM 1629 C C . HIS B 2 62 ? 18.881 16.072 43.987 1.00 45.33 62 HIS C C 1
ATOM 1630 O O . HIS B 2 62 ? 19.436 15.716 45.029 1.00 50.83 62 HIS C O 1
ATOM 1637 N N . ASN B 2 63 ? 19.371 15.788 42.786 1.00 36.71 63 ASN C N 1
ATOM 1638 C CA . ASN B 2 63 ? 20.613 15.031 42.666 1.00 42.55 63 ASN C CA 1
ATOM 1639 C C . ASN B 2 63 ? 21.821 15.752 43.265 1.00 45.11 63 ASN C C 1
ATOM 1640 O O . ASN B 2 63 ? 22.841 15.127 43.544 1.00 54.60 63 ASN C O 1
ATOM 1645 N N . LYS B 2 64 ? 21.700 17.058 43.472 1.00 45.99 64 LYS C N 1
ATOM 1646 C CA . LYS B 2 64 ? 22.804 17.842 44.036 1.00 55.98 64 LYS C CA 1
ATOM 1647 C C . LYS B 2 64 ? 22.949 17.618 45.543 1.00 55.19 64 LYS C C 1
ATOM 1648 O O . LYS B 2 64 ? 24.018 17.857 46.123 1.00 55.53 64 LYS C O 1
ATOM 1654 N N . SER B 2 65 ? 21.871 17.165 46.174 1.00 54.32 65 SER C N 1
ATOM 1655 C CA . SER B 2 65 ? 21.883 16.908 47.610 1.00 58.96 65 SER C CA 1
ATOM 1656 C C . SER B 2 65 ? 22.197 15.445 47.898 1.00 58.00 65 SER C C 1
ATOM 1657 O O . SER B 2 65 ? 22.570 15.088 49.014 1.00 43.59 65 SER C O 1
ATOM 1660 N N . GLU B 2 66 ? 22.039 14.605 46.880 1.00 54.04 66 GLU C N 1
ATOM 1661 C CA . GLU B 2 66 ? 22.225 13.166 47.016 1.00 64.70 66 GLU C CA 1
ATOM 1662 C C . GLU B 2 66 ? 23.706 12.803 46.953 1.00 67.90 66 GLU C C 1
ATOM 1663 O O . GLU B 2 66 ? 24.499 13.534 46.353 1.00 70.01 66 GLU C O 1
ATOM 1669 N N . PRO B 2 67 ? 24.084 11.664 47.560 1.00 67.93 67 PRO C N 1
ATOM 1670 C CA . PRO B 2 67 ? 25.467 11.181 47.476 1.00 74.66 67 PRO C CA 1
ATOM 1671 C C . PRO B 2 67 ? 25.745 10.609 46.090 1.00 70.55 67 PRO C C 1
ATOM 1672 O O . PRO B 2 67 ? 24.903 9.891 45.553 1.00 67.10 67 PRO C O 1
ATOM 1676 N N . GLU B 2 68 ? 26.913 10.925 45.537 1.00 69.90 68 GLU C N 1
ATOM 1677 C CA . GLU B 2 68 ? 27.277 10.579 44.163 1.00 78.13 68 GLU C CA 1
ATOM 1678 C C . GLU B 2 68 ? 26.628 9.315 43.579 1.00 72.49 68 GLU C C 1
ATOM 1679 O O . GLU B 2 68 ? 26.071 9.355 42.485 1.00 74.51 68 GLU C O 1
ATOM 1685 N N . ASN B 2 69 ? 26.710 8.201 44.300 1.00 72.82 69 ASN C N 1
ATOM 1686 C CA . ASN B 2 69 ? 26.301 6.907 43.752 1.00 80.19 69 ASN C CA 1
ATOM 1687 C C . ASN B 2 69 ? 24.790 6.717 43.645 1.00 78.68 69 ASN C C 1
ATOM 1688 O O . ASN B 2 69 ? 24.322 5.707 43.115 1.00 77.30 69 ASN C O 1
ATOM 1693 N N . LYS B 2 70 ? 24.029 7.681 44.152 1.00 78.68 70 LYS C N 1
ATOM 1694 C CA . LYS B 2 70 ? 22.575 7.552 44.178 1.00 72.13 70 LYS C CA 1
ATOM 1695 C C . LYS B 2 70 ? 21.848 8.681 43.446 1.00 58.35 70 LYS C C 1
ATOM 1696 O O . LYS B 2 70 ? 20.658 8.905 43.655 1.00 45.77 70 LYS C O 1
ATOM 1702 N N . ARG B 2 71 ? 22.574 9.382 42.583 1.00 54.74 71 ARG C N 1
ATOM 1703 C CA . ARG B 2 71 ? 21.982 10.421 41.753 1.00 46.15 71 ARG C CA 1
ATOM 1704 C C . ARG B 2 71 ? 21.503 9.797 40.450 1.00 54.27 71 ARG C C 1
ATOM 1705 O O . ARG B 2 71 ? 22.293 9.516 39.546 1.00 62.36 71 ARG C O 1
ATOM 1713 N N . MET B 2 72 ? 20.203 9.564 40.355 1.00 50.62 72 MET C N 1
ATOM 1714 C CA . MET B 2 72 ? 19.675 8.833 39.215 1.00 51.13 72 MET C CA 1
ATOM 1715 C C . MET B 2 72 ? 19.033 9.757 38.205 1.00 45.96 72 MET C C 1
ATOM 1716 O O . MET B 2 72 ? 18.505 10.806 38.557 1.00 47.78 72 MET C O 1
ATOM 1721 N N . SER B 2 73 ? 19.112 9.364 36.940 1.00 43.66 73 SER C N 1
ATOM 1722 C CA . SER B 2 73 ? 18.516 10.123 35.860 1.00 44.05 73 SER C CA 1
ATOM 1723 C C . SER B 2 73 ? 17.023 9.857 35.812 1.00 38.98 73 SER C C 1
ATOM 1724 O O . SER B 2 73 ? 16.537 8.875 36.378 1.00 40.08 73 SER C O 1
ATOM 1727 N N . LEU B 2 74 ? 16.301 10.721 35.108 1.00 38.12 74 LEU C N 1
ATOM 1728 C CA . LEU B 2 74 ? 14.884 10.501 34.868 1.00 37.55 74 LEU C CA 1
ATOM 1729 C C . LEU B 2 74 ? 14.599 9.090 34.344 1.00 41.02 74 LEU C C 1
ATOM 1730 O O . LEU B 2 74 ? 13.664 8.422 34.799 1.00 47.76 74 LEU C O 1
ATOM 1735 N N . GLU B 2 75 ? 15.393 8.624 33.391 1.00 41.13 75 GLU C N 1
ATOM 1736 C CA . GLU B 2 75 ? 15.137 7.299 32.828 1.00 49.09 75 GLU C CA 1
ATOM 1737 C C . GLU B 2 75 ? 15.201 6.227 33.919 1.00 47.08 75 GLU C C 1
ATOM 1738 O O . GLU B 2 75 ? 14.372 5.318 33.980 1.00 37.70 75 GLU C O 1
ATOM 1744 N N . GLU B 2 76 ? 16.194 6.335 34.791 1.00 47.05 76 GLU C N 1
ATOM 1745 C CA . GLU B 2 76 ? 16.343 5.356 35.854 1.00 44.59 76 GLU C CA 1
ATOM 1746 C C . GLU B 2 76 ? 15.184 5.455 36.839 1.00 39.10 76 GLU C C 1
ATOM 1747 O O . GLU B 2 76 ? 14.717 4.448 37.368 1.00 38.59 76 GLU C O 1
ATOM 1753 N N . ARG B 2 77 ? 14.699 6.668 37.072 1.00 35.93 77 ARG C N 1
ATOM 1754 C CA . ARG B 2 77 ? 13.666 6.854 38.080 1.00 36.05 77 ARG C CA 1
ATOM 1755 C C . ARG B 2 77 ? 12.282 6.425 37.588 1.00 37.09 77 ARG C C 1
ATOM 1756 O O . ARG B 2 77 ? 11.422 6.064 38.395 1.00 29.91 77 ARG C O 1
ATOM 1764 N N . LYS B 2 78 ? 12.067 6.457 36.273 1.00 25.08 78 LYS C N 1
ATOM 1765 C CA . LYS B 2 78 ? 10.794 6.003 35.710 1.00 24.66 78 LYS C CA 1
ATOM 1766 C C . LYS B 2 78 ? 10.615 4.538 36.025 1.00 27.59 78 LYS C C 1
ATOM 1767 O O . LYS B 2 78 ? 9.506 4.064 36.228 1.00 34.77 78 LYS C O 1
ATOM 1773 N N . ALA B 2 79 ? 11.722 3.808 36.043 1.00 29.68 79 ALA C N 1
ATOM 1774 C CA . ALA B 2 79 ? 11.642 2.374 36.283 1.00 33.59 79 ALA C CA 1
ATOM 1775 C C . ALA B 2 79 ? 11.187 2.097 37.711 1.00 30.25 79 ALA C C 1
ATOM 1776 O O . ALA B 2 79 ? 10.371 1.208 37.950 1.00 34.42 79 ALA C O 1
ATOM 1778 N N . ILE B 2 80 ? 11.713 2.869 38.659 1.00 30.91 80 ILE C N 1
ATOM 1779 C CA . ILE B 2 80 ? 11.322 2.732 40.063 1.00 30.19 80 ILE C CA 1
ATOM 1780 C C . ILE B 2 80 ? 9.868 3.128 40.204 1.00 27.76 80 ILE C C 1
ATOM 1781 O O . ILE B 2 80 ? 9.086 2.455 40.869 1.00 30.18 80 ILE C O 1
ATOM 1786 N N . GLY B 2 81 ? 9.521 4.242 39.574 1.00 26.18 81 GLY C N 1
ATOM 1787 C CA . GLY B 2 81 ? 8.162 4.737 39.591 1.00 24.77 81 GLY C CA 1
ATOM 1788 C C . GLY B 2 81 ? 7.146 3.732 39.086 1.00 23.68 81 GLY C C 1
ATOM 1789 O O . GLY B 2 81 ? 6.112 3.554 39.687 1.00 23.43 81 GLY C O 1
ATOM 1790 N N . VAL B 2 82 ? 7.435 3.071 37.973 1.00 26.80 82 VAL C N 1
ATOM 1791 C CA . VAL B 2 82 ? 6.523 2.060 37.454 1.00 23.26 82 VAL C CA 1
ATOM 1792 C C . VAL B 2 82 ? 6.350 0.904 38.444 1.00 18.67 82 VAL C C 1
ATOM 1793 O O . VAL B 2 82 ? 5.240 0.426 38.678 1.00 20.09 82 VAL C O 1
ATOM 1797 N N . LYS B 2 83 ? 7.452 0.470 39.040 1.00 21.19 83 LYS C N 1
ATOM 1798 C CA . LYS B 2 83 ? 7.409 -0.536 40.092 1.00 27.06 83 LYS C CA 1
ATOM 1799 C C . LYS B 2 83 ? 6.476 -0.121 41.229 1.00 28.83 83 LYS C C 1
ATOM 1800 O O . LYS B 2 83 ? 5.663 -0.924 41.706 1.00 26.79 83 LYS C O 1
ATOM 1806 N N . MET B 2 84 ? 6.599 1.136 41.660 1.00 26.27 84 MET C N 1
ATOM 1807 C CA . MET B 2 84 ? 5.763 1.674 42.729 1.00 22.07 84 MET C CA 1
ATOM 1808 C C . MET B 2 84 ? 4.315 1.627 42.334 1.00 22.49 84 MET C C 1
ATOM 1809 O O . MET B 2 84 ? 3.454 1.265 43.133 1.00 18.10 84 MET C O 1
ATOM 1814 N N . MET B 2 85 ? 4.025 2.011 41.099 1.00 17.19 85 MET C N 1
ATOM 1815 C CA . MET B 2 85 ? 2.636 2.042 40.703 1.00 14.49 85 MET C CA 1
ATOM 1816 C C . MET B 2 85 ? 2.022 0.670 40.620 1.00 14.90 85 MET C C 1
ATOM 1817 O O . MET B 2 85 ? 0.875 0.500 40.952 1.00 24.67 85 MET C O 1
ATOM 1822 N N . LYS B 2 86 ? 2.797 -0.321 40.190 1.00 26.18 86 LYS C N 1
ATOM 1823 C CA . LYS B 2 86 ? 2.299 -1.691 40.202 1.00 23.37 86 LYS C CA 1
ATOM 1824 C C . LYS B 2 86 ? 1.925 -2.111 41.630 1.00 21.68 86 LYS C C 1
ATOM 1825 O O . LYS B 2 86 ? 0.865 -2.683 41.865 1.00 23.40 86 LYS C O 1
ATOM 1831 N N . VAL B 2 87 ? 2.790 -1.807 42.592 1.00 16.48 87 VAL C N 1
ATOM 1832 C CA . VAL B 2 87 ? 2.494 -2.117 43.990 1.00 22.18 87 VAL C CA 1
ATOM 1833 C C . VAL B 2 87 ? 1.179 -1.475 44.433 1.00 21.24 87 VAL C C 1
ATOM 1834 O O . VAL B 2 87 ? 0.375 -2.096 45.119 1.00 24.15 87 VAL C O 1
ATOM 1838 N N . LEU B 2 88 ? 0.967 -0.231 44.024 1.00 21.75 88 LEU C N 1
ATOM 1839 C CA . LEU B 2 88 ? -0.187 0.532 44.479 1.00 21.40 88 LEU C CA 1
ATOM 1840 C C . LEU B 2 88 ? -1.476 0.043 43.834 1.00 23.47 88 LEU C C 1
ATOM 1841 O O . LEU B 2 88 ? -2.500 -0.129 44.507 1.00 24.82 88 LEU C O 1
ATOM 1846 N N . LEU B 2 89 ? -1.418 -0.178 42.530 1.00 18.19 89 LEU C N 1
ATOM 1847 C CA . LEU B 2 89 ? -2.585 -0.628 41.786 1.00 19.99 89 LEU C CA 1
ATOM 1848 C C . LEU B 2 89 ? -3.075 -1.996 42.228 1.00 30.19 89 LEU C C 1
ATOM 1849 O O . LEU B 2 89 ? -4.264 -2.266 42.158 1.00 38.90 89 LEU C O 1
ATOM 1854 N N . PHE B 2 90 ? -2.171 -2.869 42.661 1.00 24.52 90 PHE C N 1
ATOM 1855 C CA . PHE B 2 90 ? -2.595 -4.178 43.163 1.00 29.70 90 PHE C CA 1
ATOM 1856 C C . PHE B 2 90 ? -2.566 -4.230 44.677 1.00 29.90 90 PHE C C 1
ATOM 1857 O O . PHE B 2 90 ? -2.979 -5.208 45.286 1.00 31.06 90 PHE C O 1
ATOM 1865 N N . MET B 2 91 ? -2.092 -3.152 45.284 1.00 30.41 91 MET C N 1
ATOM 1866 C CA . MET B 2 91 ? -1.976 -3.112 46.737 1.00 31.19 91 MET C CA 1
ATOM 1867 C C . MET B 2 91 ? -1.324 -4.409 47.199 1.00 33.56 91 MET C C 1
ATOM 1868 O O . MET B 2 91 ? -1.853 -5.135 48.052 1.00 34.85 91 MET C O 1
ATOM 1873 N N . ASP B 2 92 ? -0.166 -4.692 46.596 1.00 30.76 92 ASP C N 1
ATOM 1874 C CA . ASP B 2 92 ? 0.562 -5.940 46.808 1.00 33.71 92 ASP C CA 1
ATOM 1875 C C . ASP B 2 92 ? 2.062 -5.714 46.588 1.00 32.19 92 ASP C C 1
ATOM 1876 O O . ASP B 2 92 ? 2.483 -5.468 45.458 1.00 36.13 92 ASP C O 1
ATOM 1881 N N . PRO B 2 93 ? 2.868 -5.790 47.665 1.00 32.98 93 PRO C N 1
ATOM 1882 C CA . PRO B 2 93 ? 4.328 -5.643 47.563 1.00 35.52 93 PRO C CA 1
ATOM 1883 C C . PRO B 2 93 ? 4.931 -6.492 46.429 1.00 35.75 93 PRO C C 1
ATOM 1884 O O . PRO B 2 93 ? 5.830 -6.040 45.724 1.00 40.66 93 PRO C O 1
ATOM 1888 N N . SER B 2 94 ? 4.417 -7.702 46.244 1.00 34.56 94 SER C N 1
ATOM 1889 C CA . SER B 2 94 ? 4.908 -8.614 45.205 1.00 44.99 94 SER C CA 1
ATOM 1890 C C . SER B 2 94 ? 4.939 -8.036 43.794 1.00 43.41 94 SER C C 1
ATOM 1891 O O . SER B 2 94 ? 5.705 -8.501 42.956 1.00 42.32 94 SER C O 1
ATOM 1894 N N . ALA B 2 95 ? 4.090 -7.048 43.523 1.00 45.47 95 ALA C N 1
ATOM 1895 C CA . ALA B 2 95 ? 3.910 -6.549 42.161 1.00 35.27 95 ALA C CA 1
ATOM 1896 C C . ALA B 2 95 ? 5.099 -5.730 41.669 1.00 39.78 95 ALA C C 1
ATOM 1897 O O . ALA B 2 95 ? 5.247 -5.485 40.470 1.00 43.45 95 ALA C O 1
ATOM 1899 N N . GLY B 2 96 ? 5.941 -5.298 42.598 1.00 36.95 96 GLY C N 1
ATOM 1900 C CA . GLY B 2 96 ? 7.104 -4.504 42.257 1.00 39.10 96 GLY C CA 1
ATOM 1901 C C . GLY B 2 96 ? 8.003 -4.373 43.463 1.00 55.26 96 GLY C C 1
ATOM 1902 O O . GLY B 2 96 ? 8.110 -3.292 44.047 1.00 53.48 96 GLY C O 1
ATOM 1903 N N . ILE B 2 97 ? 8.640 -5.482 43.838 1.00 67.90 97 ILE C N 1
ATOM 1904 C CA . ILE B 2 97 ? 9.465 -5.550 45.050 1.00 68.89 97 ILE C CA 1
ATOM 1905 C C . ILE B 2 97 ? 10.537 -4.462 45.075 1.00 63.27 97 ILE C C 1
ATOM 1906 O O . ILE B 2 97 ? 10.803 -3.848 46.113 1.00 58.86 97 ILE C O 1
ATOM 1911 N N . GLU B 2 98 ? 11.150 -4.237 43.918 1.00 66.38 98 GLU C N 1
ATOM 1912 C CA . GLU B 2 98 ? 12.209 -3.247 43.772 1.00 73.33 98 GLU C CA 1
ATOM 1913 C C . GLU B 2 98 ? 11.702 -1.817 44.009 1.00 71.49 98 GLU C C 1
ATOM 1914 O O . GLU B 2 98 ? 12.494 -0.885 44.165 1.00 69.78 98 GLU C O 1
ATOM 1920 N N . GLY B 2 99 ? 10.382 -1.652 44.043 1.00 63.44 99 GLY C N 1
ATOM 1921 C CA . GLY B 2 99 ? 9.787 -0.352 44.290 1.00 56.73 99 GLY C CA 1
ATOM 1922 C C . GLY B 2 99 ? 10.134 0.186 45.667 1.00 53.40 99 GLY C C 1
ATOM 1923 O O . GLY B 2 99 ? 10.235 1.402 45.860 1.00 50.37 99 GLY C O 1
ATOM 1924 N N . PHE B 2 100 ? 10.309 -0.725 46.624 1.00 50.11 100 PHE C N 1
ATOM 1925 C CA . PHE B 2 100 ? 10.632 -0.362 48.003 1.00 50.33 100 PHE C CA 1
ATOM 1926 C C . PHE B 2 100 ? 12.110 0.013 48.148 1.00 63.33 100 PHE C C 1
ATOM 1927 O O . PHE B 2 100 ? 12.515 0.605 49.148 1.00 65.00 100 PHE C O 1
ATOM 1935 N N . GLU B 2 101 ? 12.908 -0.338 47.144 1.00 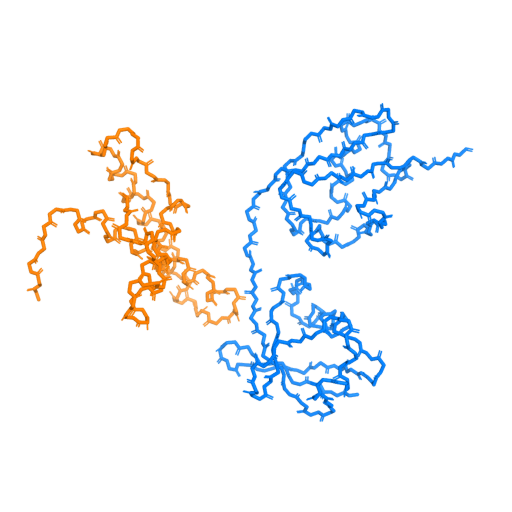77.01 101 GLU C N 1
ATOM 1936 C CA . GLU B 2 101 ? 14.353 -0.120 47.189 1.00 88.14 101 GLU C CA 1
ATOM 1937 C C . GLU B 2 101 ? 14.796 0.960 46.195 1.00 89.29 101 GLU C C 1
ATOM 1938 O O . GLU B 2 101 ? 15.188 0.648 45.068 1.00 84.89 101 GLU C O 1
ATOM 1944 N N . PRO B 2 102 ? 14.734 2.239 46.610 1.00 91.27 102 PRO C N 1
ATOM 1945 C CA . PRO B 2 102 ? 15.101 3.356 45.735 1.00 94.86 102 PRO C CA 1
ATOM 1946 C C . PRO B 2 102 ? 16.581 3.739 45.829 1.00 103.50 102 PRO C C 1
ATOM 1947 O O . PRO B 2 102 ? 17.244 3.428 46.821 1.00 109.74 102 PRO C O 1
#

InterPro domains:
  IPR000626 Ubiquitin-like domain [PF00240] (5-77)
  IPR000626 Ubiquitin-like domain [PF00240] (84-155)
  IPR000626 Ubiquitin-like domain [PS50053] (3-80)
  IPR000626 Ubiquitin-like domain [PS50053] (82-157)
  IPR000626 Ubiquitin-like domain [SM00213] (3-76)
  IPR000626 Ubiquitin-like domain [SM00213] (82-153)
  IPR015496 Ubiquilin [PTHR10677] (82-155)
  IPR019956 Ubiquitin domain [PR00348] (92-112)
  IPR019956 Ubiquitin domain [PR00348] (113-133)
  IPR019956 Ubiquitin domain [PR00348] (134-155)
  IPR029071 Ubiquitin-like domain superfamily [SSF54236] (4-76)
  IPR029071 Ubiquitin-like domain superfamily [SSF54236] (77-158)

Organism: Homo sapiens (NCBI:txid9606)

Solvent-accessible surface area: 14741 Å² total; per-residue (Å²): 64,71,0,21,0,66,10,109,63,38,73,100,28,95,6,65,12,40,78,98,39,36,2,73,67,0,38,48,54,0,44,147,118,25,58,4,57,25,38,8,5,117,17,20,17,70,107,79,42,87,60,18,84,100,237,52,70,0,55,78,32,65,12,14,101,61,27,22,0,57,2,71,2,47,69,66,38,114,54,24,44,0,42,0,112,23,111,181,29,135,51,18,85,11,111,1,100,43,39,37,49,0,40,81,0,12,120,58,0,21,63,90,30,70,35,118,54,85,55,0,82,1,13,21,149,64,96,64,9,81,69,117,52,14,0,8,76,32,26,2,126,97,112,17,48,0,93,12,44,70,100,163,219,228,145,173,103,45,141,41,32,82,23,34,58,5,0,68,47,0,0,45,0,18,49,67,30,111,77,34,44,4,138,25,22,83,172,74,0,58,66,136,12,105,126,32,76,154,129,0,78,57,75,5,114,96,22,19,151,93,33,79,145,116,107,117,40,54,22,110,89,0,34,63,21,0,24,58,32,26,90,19,93,135,145,152,60,85,81,32,0,98,85,4,128,119,82

Radius of gyration: 22.38 Å; Cα contacts (8 Å, |Δi|>4): 380; chains: 2; bounding box: 54×42×67 Å

Secondary structure (DSSP, 8-state):
-EEEEEETTS-EEEEE--TT--HHHHHHHHHHHH---GGGEEEEEETT-PBPPTTS-GGGGT--TT-EEEEEE------EEEEEE-TTS-EEEEEE-TTSBHHHHHHHHHHHHT--GGGEEEEETTEEPPTTSBGGGGT--TT-EEEEEEPP-/-----TTHHHHHHHHHHHHHHHHHHHHHTT---HHHHHHHHHHHHHHHHHHHHHHTTS-GGG---HHHHHHHHHHHHHHHHHT-GGGGGGGG--

B-factor: mean 40.8, std 18.15, range [12.48, 116.99]

Foldseek 3Di:
DKEWEAEDVRDIDIFDDDQQDFVVVVLVRVCVVPVAASLQKWKAWPPVRHTGDRVDGCVRPPDDPPTYMYIDGHPDWDWAKEWEAEPVRDIDIDIDTQQAFQLRVLVVVCVVVVHPSVFWFKAFPRHTGDRGHGNSVVVDDHHGYIYIGGHDD/DDDDDPCVLVLVLLQVLLVLVVLVVCVVVVNQDPVSVVVSVVSVVVSQVSLVVVLVVDDPVPSDHSVVSNLLNVLVVLCVVVVHCVRRVCNVPD

Sequence (247 aa):
WDLTVKMLAGNEFQVSLSSSMSVSELKAQITQKIGVHAFQQRLAVHPSGVALQDRVPLASQGLGPGSTVLLVVDKSDEPLSILVRNNKGRSSTYEVRLTQTVAHLKQQVSGLEGVQDDLFWLTFEGKPLEDQLPLGEYGLKPLSTVFMNLRLRQIEVGPGATNATINFEAGILECYERFSWQRALDYPGQDRLHHRLKRKLESRIKTHNKSEPENKRMSLEERKAIGVKMMKVLLFMDPSAGIEGFEP

GO terms:
  GO:0045087 innate immune response (P, IDA)
  GO:0031386 protein tag activity (F, IDA)
  GO:0032020 ISG15-protein conjugation (P, IDA)
  GO:0005737 cytoplasm (C, IC)
  GO:0009615 response to virus (P, IEP)
  GO:0060339 negative regulation of type I interferon-mediated signaling pathway (P, IMP)
  GO:0034340 response to type I interferon (P, IDA)
  GO:0005576 extracellular region (C, IDA)
  GO:0045071 negative regulation of viral genome replication (P, IDA)
  GO:0009615 response to virus (P, IDA)
  GO:0031397 negative regulation of protein ubiquitination (P, IDA)
  GO:0032461 positive regulation of protein oligomerization (P, IDA)
  GO:0032728 positive regulation of interferon-beta production (P, IDA)
  GO:0051607 defense response to virus (P, IDA)
  GO:0070585 protein localization to mitochondrion (P, IDA)
  GO:0005737 cytoplasm (C, EXP)
  GO:0042742 defense response to bacterium (P, IMP)
  GO:0045071 negative regulation of viral genome replication (P, IMP)
  GO:0032020 ISG15-protein conjugation (P, IMP)
  GO:0032649 regulation of type II interferon production (P, IMP)

CATH classification: 3.10.20.90 (+1 more: 3.10.20.90)

Nearest PDB structures (foldseek):
  3sdl-assembly1_A  TM=9.868E-01  e=1.660E-11  Influenza B virus (B/Lee/1940)
  1xeq-assembly1_B  TM=9.676E-01  e=5.250E-10  Influenza B virus (B/Lee/1940)
  1xeq-assembly1_A  TM=8.686E-01  e=1.354E-09  Influenza B virus (B/Lee/1940)
  2z0a-assembly2_C  TM=9.146E-01  e=5.668E-02  Influenza A virus
  2zko-assembly1_B  TM=9.197E-01  e=7.489E-02  Influenza A virus